Protein AF-A0A0S7ZUG0-F1 (afdb_monomer)

Radius of gyration: 39.02 Å; Cα contacts (8 Å, |Δi|>4): 97; chains: 1; bounding box: 98×81×94 Å

Sequence (287 aa):
MKITSILFAALLLFIVSTGALFAQTQLAQTEPVQAESTSGESIAGAAVKTSDAAQEPEVTSETWRSFETLFDVITQSKKDLAALRTRLTKAKDDTEREKIASDIELMQSNIESLQQAWELWATGGVDMELFLPKKEEKFDWRQEIQAVFEPVVVELQRLTERPRKIERLRTEQAFFQQQLAAATAALKNIDDYKAKAPSGELKGAFNDLEANWRKRHDGIKSRLTLISLQLE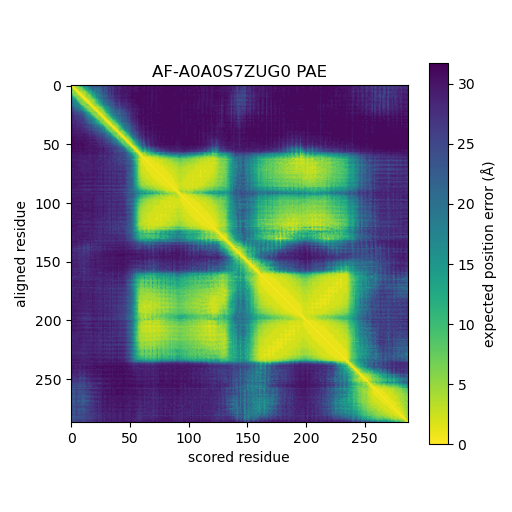ELQSPDRLIDKRTGETLKNLLSGSLMNLLLALLAASLTYGLMRIINKIYVRLITR

Secondary structure (DSSP, 8-state):
---SS-SS--SS------------------------------------------------HHHHHHHHHHHHHHHHHHHHHHHHHHHHHH--SHHHHHHHHHHHHHHHHHHHHHHHHHHHHHTTS--GGGGS--------GGGT--SS-HHHHHHHHHHHHHHHHHHHHHHHHHHHHHHHHHHHHHHHHHHHHHHH-SSHHHHHHHHHHHHHHHHHHHHHHHHHHHHHHHHHHHH-GGGTT-HHHHHHHHHHIIIIIHHH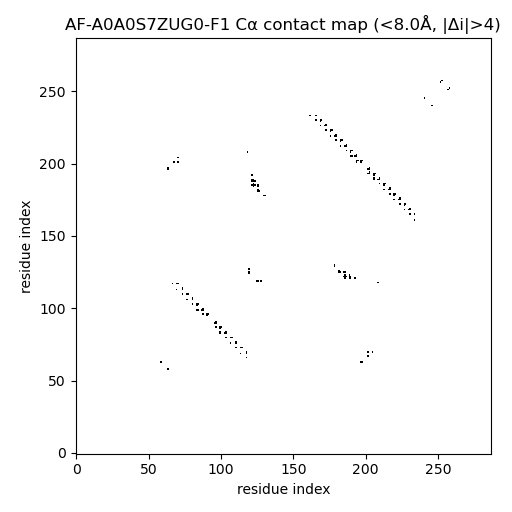HHHHHHHHHHHHHHHHHHHHHHHHH--

pLDDT: mean 73.35, std 22.22, range [27.97, 96.56]

Foldseek 3Di:
DDDDDPPPPPPDDDDDDDDPDDDDDDDPDDDDDDDDDDDDDDDDDDDDPPPPDDDDPDCDPVNLVVLVVLLVVLVVLVVVLVVLVVVLVVDDDPVSNVVSVVVNVVSVVVSVVSVVVNLCVLLVNQPCVLVDDDDPPPPCPVVPDDDDCVPPVVVVCVVVVLVVVLVVLVVVLVSLVSVLVSLVSSLVSLVVCLVVNPDPVSVVVSVVVNVVSVVVNVVSVVVNVVSVVVNCVSVDPPCVCVVVVVVVVVCCCVPPVVVVVVVVVVVVVVVVVVVVVVVVVVVVVVD

Mean predicted aligned error: 19.21 Å

Structure (mmCIF, N/CA/C/O backbone):
data_AF-A0A0S7ZUG0-F1
#
_entry.id   AF-A0A0S7ZUG0-F1
#
loop_
_atom_site.group_PDB
_atom_site.id
_atom_site.type_symbol
_atom_site.label_atom_id
_atom_site.label_alt_id
_atom_site.label_comp_id
_atom_site.label_asym_id
_atom_site.label_entity_id
_atom_site.label_seq_id
_atom_site.pdbx_PDB_ins_code
_atom_site.Cartn_x
_atom_site.Cartn_y
_atom_site.Cartn_z
_atom_site.occupancy
_atom_site.B_iso_or_equiv
_atom_site.auth_seq_id
_atom_site.auth_comp_id
_atom_site.auth_asym_id
_atom_site.auth_atom_id
_atom_site.pdbx_PDB_model_num
ATOM 1 N N . MET A 1 1 ? 72.999 15.153 -35.240 1.00 42.84 1 MET A N 1
ATOM 2 C CA . MET A 1 1 ? 71.742 15.356 -34.486 1.00 42.84 1 MET A CA 1
ATOM 3 C C . MET A 1 1 ? 70.718 14.371 -35.046 1.00 42.84 1 MET A C 1
ATOM 5 O O . MET A 1 1 ? 70.166 14.662 -36.088 1.00 42.84 1 MET A O 1
ATOM 9 N N . LYS A 1 2 ? 70.521 13.119 -34.612 1.00 44.97 2 LYS A N 1
ATOM 10 C CA . LYS A 1 2 ? 70.618 12.434 -33.307 1.00 44.97 2 LYS A CA 1
ATOM 11 C C . LYS A 1 2 ? 69.784 13.110 -32.214 1.00 44.97 2 LYS A C 1
ATOM 13 O O . LYS A 1 2 ? 70.306 14.005 -31.567 1.00 44.97 2 LYS A O 1
ATOM 18 N N . ILE A 1 3 ? 68.509 12.708 -32.109 1.00 47.31 3 ILE A N 1
ATOM 19 C CA . ILE A 1 3 ? 67.746 12.227 -30.926 1.00 47.31 3 ILE A CA 1
ATOM 20 C C . ILE A 1 3 ? 66.254 12.252 -31.328 1.00 47.31 3 ILE A C 1
ATOM 22 O O . ILE A 1 3 ? 65.544 13.201 -31.039 1.00 47.31 3 ILE A O 1
ATOM 26 N N . THR A 1 4 ? 65.801 11.239 -32.069 1.00 50.19 4 THR A N 1
ATOM 27 C CA . THR A 1 4 ? 64.373 10.913 -32.293 1.00 50.19 4 THR A CA 1
ATOM 28 C C . THR A 1 4 ? 64.270 9.476 -32.808 1.00 50.19 4 THR A C 1
ATOM 30 O O . THR A 1 4 ? 63.791 9.205 -33.900 1.00 50.19 4 THR A O 1
ATOM 33 N N . SER A 1 5 ? 64.828 8.531 -32.060 1.00 47.84 5 SER A N 1
ATOM 34 C CA . SER A 1 5 ? 64.540 7.098 -32.184 1.00 47.84 5 SER A CA 1
ATOM 35 C C . SER A 1 5 ? 65.274 6.424 -31.032 1.00 47.84 5 SER A C 1
ATOM 37 O O . SER A 1 5 ? 66.427 6.777 -30.810 1.00 47.84 5 SER A O 1
ATOM 39 N N . ILE A 1 6 ? 64.630 5.499 -30.320 1.00 47.62 6 ILE A N 1
ATOM 40 C CA . ILE A 1 6 ? 64.985 4.931 -28.993 1.00 47.62 6 ILE A CA 1
ATOM 41 C C . ILE A 1 6 ? 64.147 5.560 -27.864 1.00 47.62 6 ILE A C 1
ATOM 43 O O . ILE A 1 6 ? 64.642 6.222 -26.961 1.00 47.62 6 ILE A O 1
ATOM 47 N N . LEU A 1 7 ? 62.832 5.348 -27.934 1.00 41.81 7 LEU A N 1
ATOM 48 C CA . LEU A 1 7 ? 61.939 5.374 -26.763 1.00 41.81 7 LEU A CA 1
ATOM 49 C C . LEU A 1 7 ? 60.742 4.422 -26.964 1.00 41.81 7 LEU A C 1
ATOM 51 O O . LEU A 1 7 ? 59.655 4.643 -26.451 1.00 41.81 7 LEU A O 1
ATOM 55 N N . PHE A 1 8 ? 60.958 3.352 -27.741 1.00 43.97 8 PHE A N 1
ATOM 56 C CA . PHE A 1 8 ? 59.951 2.324 -28.046 1.00 43.97 8 PHE A CA 1
ATOM 57 C C . PHE A 1 8 ? 60.458 0.890 -27.793 1.00 43.97 8 PHE A C 1
ATOM 59 O O . PHE A 1 8 ? 59.891 -0.077 -28.280 1.00 43.97 8 PHE A O 1
ATOM 66 N N . ALA A 1 9 ? 61.539 0.733 -27.027 1.00 41.09 9 ALA A N 1
ATOM 67 C CA . ALA A 1 9 ? 62.126 -0.570 -26.711 1.00 41.09 9 ALA A CA 1
ATOM 68 C C . ALA A 1 9 ? 62.626 -0.598 -25.259 1.00 41.09 9 ALA A C 1
ATOM 70 O O . ALA A 1 9 ? 63.819 -0.692 -24.995 1.00 41.09 9 ALA A O 1
ATOM 71 N N . ALA A 1 10 ? 61.696 -0.444 -24.318 1.00 39.75 10 ALA A N 1
ATOM 72 C CA . ALA A 1 10 ? 61.895 -0.761 -22.900 1.00 39.75 10 ALA A CA 1
ATOM 73 C C . ALA A 1 10 ? 60.589 -1.310 -22.289 1.00 39.75 10 ALA A C 1
ATOM 75 O O . ALA A 1 10 ? 60.249 -1.050 -21.140 1.00 39.75 10 ALA A O 1
ATOM 76 N N . LEU A 1 11 ? 59.839 -2.051 -23.108 1.00 46.09 11 LEU A N 1
ATOM 77 C CA . LEU A 1 11 ? 58.786 -2.967 -22.692 1.00 46.09 11 LEU A CA 1
ATOM 78 C C . LEU A 1 11 ? 59.380 -4.370 -22.888 1.00 46.09 11 LEU A C 1
ATOM 80 O O . LEU A 1 11 ? 59.838 -4.654 -23.992 1.00 46.09 11 LEU A O 1
ATOM 84 N N . LEU A 1 12 ? 59.364 -5.197 -21.836 1.00 41.66 12 LEU A N 1
ATOM 85 C CA . LEU A 1 12 ? 59.942 -6.553 -21.708 1.00 41.66 12 LEU A CA 1
ATOM 86 C C . LEU A 1 12 ? 61.415 -6.636 -21.280 1.00 41.66 12 LEU A C 1
ATOM 88 O O . LEU A 1 12 ? 62.289 -6.852 -22.111 1.00 41.66 12 LEU A O 1
ATOM 92 N N . LEU A 1 13 ? 61.661 -6.563 -19.966 1.00 37.56 13 LEU A N 1
ATOM 93 C CA . LEU A 1 13 ? 62.460 -7.519 -19.167 1.00 37.56 13 LEU A CA 1
ATOM 94 C C . LEU A 1 13 ? 62.828 -6.890 -17.814 1.00 37.56 13 LEU A C 1
ATOM 96 O O . LEU A 1 13 ? 63.186 -5.721 -17.780 1.00 37.56 13 LEU A O 1
ATOM 100 N N . PHE A 1 14 ? 62.800 -7.703 -16.747 1.00 34.16 14 PHE A N 1
ATOM 101 C CA . PHE A 1 14 ? 62.958 -7.364 -15.315 1.00 34.16 14 PHE A CA 1
ATOM 102 C C . PHE A 1 14 ? 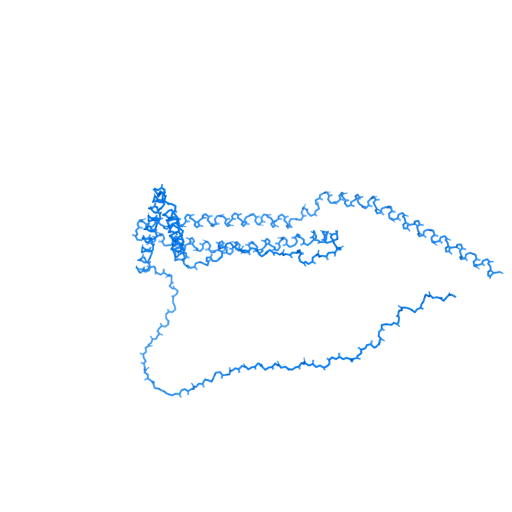61.710 -6.690 -14.713 1.00 34.16 14 PHE A C 1
ATOM 104 O O . PHE A 1 14 ? 61.333 -5.606 -15.119 1.00 34.16 14 PHE A O 1
ATOM 111 N N . ILE A 1 15 ? 60.985 -7.250 -13.741 1.00 40.81 15 ILE A N 1
ATOM 112 C CA . ILE A 1 15 ? 61.431 -7.980 -12.550 1.00 40.81 15 ILE A CA 1
ATOM 113 C C . ILE A 1 15 ? 60.435 -9.118 -12.260 1.00 40.81 15 ILE A C 1
ATOM 115 O O . ILE A 1 15 ? 59.293 -8.894 -11.870 1.00 40.81 15 ILE A O 1
ATOM 119 N N . VAL A 1 16 ? 60.904 -10.351 -12.447 1.00 37.94 16 VAL A N 1
ATOM 120 C CA . VAL A 1 16 ? 60.464 -11.522 -11.679 1.00 37.94 16 VAL A CA 1
ATOM 121 C C . VAL A 1 16 ? 61.220 -11.477 -10.347 1.00 37.94 16 VAL A C 1
ATOM 123 O O . VAL A 1 16 ? 62.383 -11.082 -10.339 1.00 37.94 16 VAL A O 1
ATOM 126 N N . SER A 1 17 ? 60.579 -11.943 -9.270 1.00 36.38 17 SER A N 1
ATOM 127 C CA . SER A 1 17 ? 61.133 -12.225 -7.931 1.00 36.38 17 SER A CA 1
ATOM 128 C C . SER A 1 17 ? 60.794 -11.206 -6.843 1.00 36.38 17 SER A C 1
ATOM 130 O O . SER A 1 17 ? 61.614 -10.365 -6.494 1.00 36.38 17 SER A O 1
ATOM 132 N N . THR A 1 18 ? 59.609 -11.335 -6.240 1.00 42.66 18 THR A N 1
ATOM 133 C CA . THR A 1 18 ? 59.431 -11.582 -4.788 1.00 42.66 18 THR A CA 1
ATOM 134 C C . THR A 1 18 ? 57.938 -11.610 -4.461 1.00 42.66 18 THR A C 1
ATOM 136 O O . THR A 1 18 ? 57.217 -10.664 -4.748 1.00 42.66 18 THR A O 1
ATOM 139 N N . GLY A 1 19 ? 57.461 -12.717 -3.889 1.00 33.59 19 GLY A N 1
ATOM 140 C CA . GLY A 1 19 ? 56.056 -12.862 -3.490 1.00 33.59 19 GLY A CA 1
ATOM 141 C C . GLY A 1 19 ? 55.558 -14.303 -3.430 1.00 33.59 19 GLY A C 1
ATOM 142 O O . GLY A 1 19 ? 54.408 -14.562 -3.754 1.00 33.59 19 GLY A O 1
ATOM 143 N N . ALA A 1 20 ? 56.418 -15.254 -3.059 1.00 34.91 20 ALA A N 1
ATOM 144 C CA . ALA A 1 20 ? 55.972 -16.551 -2.570 1.00 34.91 20 ALA A CA 1
ATOM 145 C C . ALA A 1 20 ? 55.897 -16.452 -1.047 1.00 34.91 20 ALA A C 1
ATOM 147 O O . ALA A 1 20 ? 56.942 -16.458 -0.410 1.00 34.91 20 ALA A O 1
ATOM 148 N N . LEU A 1 21 ? 54.697 -16.313 -0.481 1.00 37.97 21 LEU A N 1
ATOM 149 C CA . LEU A 1 21 ? 54.333 -16.829 0.845 1.00 37.97 21 LEU A CA 1
ATOM 150 C C . LEU A 1 21 ? 52.855 -16.517 1.126 1.00 37.97 21 LEU A C 1
ATOM 152 O O . LEU A 1 21 ? 52.405 -15.403 0.894 1.00 37.97 21 LEU A O 1
ATOM 156 N N . PHE A 1 22 ? 52.151 -17.518 1.660 1.00 39.97 22 PHE A N 1
ATOM 157 C CA . PHE A 1 22 ? 50.739 -17.534 2.076 1.00 39.97 22 PHE A CA 1
ATOM 158 C C . PHE A 1 22 ? 49.673 -17.786 1.001 1.00 39.97 22 PHE A C 1
ATOM 160 O O . PHE A 1 22 ? 48.821 -16.954 0.712 1.00 39.97 22 PHE A O 1
ATOM 167 N N . ALA A 1 23 ? 49.636 -19.029 0.516 1.00 33.69 23 ALA A N 1
ATOM 168 C CA . ALA A 1 23 ? 48.412 -19.650 0.017 1.00 33.69 23 ALA A CA 1
ATOM 169 C C . ALA A 1 23 ? 48.326 -21.095 0.526 1.00 33.69 23 ALA A C 1
ATOM 171 O O . ALA A 1 23 ? 48.651 -22.022 -0.202 1.00 33.69 23 ALA A O 1
ATOM 172 N N . GLN A 1 24 ? 47.926 -21.289 1.787 1.00 37.94 24 GLN A N 1
ATOM 173 C CA . GLN A 1 24 ? 47.351 -22.557 2.248 1.00 37.94 24 GLN A CA 1
ATOM 174 C C . GLN A 1 24 ? 46.702 -22.359 3.617 1.00 37.94 24 GLN A C 1
ATOM 176 O O . GLN A 1 24 ? 47.416 -22.199 4.596 1.00 37.94 24 GLN A O 1
ATOM 181 N N . THR A 1 25 ? 45.369 -22.341 3.685 1.00 36.16 25 THR A N 1
ATOM 182 C CA . THR A 1 25 ? 44.554 -23.006 4.725 1.00 36.16 25 THR A CA 1
ATOM 183 C C . THR A 1 25 ? 43.092 -22.874 4.298 1.00 36.16 25 THR A C 1
ATOM 185 O O . THR A 1 25 ? 42.414 -21.904 4.619 1.00 36.16 25 THR A O 1
ATOM 188 N N . GLN A 1 26 ? 42.612 -23.854 3.539 1.00 35.06 26 GLN A N 1
ATOM 189 C CA . GLN A 1 26 ? 41.188 -24.119 3.385 1.00 35.06 26 GLN A CA 1
ATOM 190 C C . GLN A 1 26 ? 40.993 -25.559 3.864 1.00 35.06 26 GLN A C 1
ATOM 192 O O . GLN A 1 26 ? 41.329 -26.508 3.162 1.00 35.06 26 GLN A O 1
ATOM 197 N N . LEU A 1 27 ? 40.536 -25.709 5.105 1.00 36.41 27 LEU A N 1
ATOM 198 C CA . LEU A 1 27 ? 39.942 -26.943 5.603 1.00 36.41 27 LEU A CA 1
ATOM 199 C C . LEU A 1 27 ? 38.499 -26.606 5.954 1.00 36.41 27 LEU A C 1
ATOM 201 O O . LEU A 1 27 ? 38.194 -26.121 7.039 1.00 36.41 27 LEU A O 1
ATOM 205 N N . ALA A 1 28 ? 37.627 -26.830 4.975 1.00 33.56 28 ALA A N 1
ATOM 206 C CA . ALA A 1 28 ? 36.222 -27.062 5.230 1.00 33.56 28 ALA A CA 1
ATOM 207 C C . ALA A 1 28 ? 36.117 -28.389 5.992 1.00 33.56 28 ALA A C 1
ATOM 209 O O . ALA A 1 28 ? 36.343 -29.457 5.426 1.00 33.56 28 ALA A O 1
ATOM 210 N N . GLN A 1 29 ? 35.821 -28.313 7.286 1.00 34.81 29 GLN A N 1
ATOM 211 C CA . GLN A 1 29 ? 35.265 -29.436 8.026 1.00 34.81 29 GLN A CA 1
ATOM 212 C C . GLN A 1 29 ? 33.749 -29.372 7.875 1.00 34.81 29 GLN A C 1
ATOM 214 O O . GLN A 1 29 ? 33.062 -28.587 8.519 1.00 34.81 29 GLN A O 1
ATOM 219 N N . THR A 1 30 ? 33.249 -30.196 6.964 1.00 34.88 30 THR A N 1
ATOM 220 C CA . THR A 1 30 ? 31.897 -30.738 7.007 1.00 34.88 30 THR A CA 1
ATOM 221 C C . THR A 1 30 ? 31.877 -31.827 8.077 1.00 34.88 30 THR A C 1
ATOM 223 O O . THR A 1 30 ? 32.528 -32.860 7.909 1.00 34.88 30 THR A O 1
ATOM 226 N N . GLU A 1 31 ? 31.165 -31.598 9.177 1.00 37.34 31 GLU A N 1
ATOM 227 C CA . GLU A 1 31 ? 30.765 -32.666 10.094 1.00 37.34 31 GLU A CA 1
ATOM 228 C C . GLU A 1 31 ? 29.798 -33.629 9.383 1.00 37.34 31 GLU A C 1
ATOM 230 O O . GLU A 1 31 ? 28.793 -33.183 8.822 1.00 37.34 31 GLU A O 1
ATOM 235 N N . PRO A 1 32 ? 30.050 -34.948 9.407 1.00 36.72 32 PRO A N 1
ATOM 236 C CA . PRO A 1 32 ? 29.038 -35.942 9.107 1.00 36.72 32 PRO A CA 1
ATOM 237 C C . PRO A 1 32 ? 28.302 -36.300 10.404 1.00 36.72 32 PRO A C 1
ATOM 239 O O . PRO A 1 32 ? 28.845 -36.985 11.271 1.00 36.72 32 PRO A O 1
ATOM 242 N N . VAL A 1 33 ? 27.047 -35.862 10.531 1.00 35.56 33 VAL A N 1
ATOM 243 C CA . VAL A 1 33 ? 26.131 -36.422 11.533 1.00 35.56 33 VAL A CA 1
ATOM 244 C C . VAL A 1 33 ? 25.850 -37.868 11.140 1.00 35.56 33 VAL A C 1
ATOM 246 O O . VAL A 1 33 ? 25.302 -38.152 10.074 1.00 35.56 33 VAL A O 1
ATOM 249 N N . GLN A 1 34 ? 26.298 -38.780 11.997 1.00 33.69 34 GLN A N 1
ATOM 250 C CA . GLN A 1 34 ? 26.096 -40.210 11.860 1.00 33.69 34 GLN A CA 1
ATOM 251 C C . GLN A 1 34 ? 24.612 -40.553 11.994 1.00 33.69 34 GLN A C 1
ATOM 253 O O . GLN A 1 34 ? 23.951 -40.189 12.965 1.00 33.69 34 GLN A O 1
ATOM 258 N N . ALA A 1 35 ? 24.118 -41.286 11.000 1.00 31.77 35 ALA A N 1
ATOM 259 C CA . ALA A 1 35 ? 22.900 -42.063 11.086 1.00 31.77 35 ALA A CA 1
ATOM 260 C C . ALA A 1 35 ? 23.169 -43.298 11.956 1.00 31.77 35 ALA A C 1
ATOM 262 O O . ALA A 1 35 ? 23.965 -44.162 11.587 1.00 31.77 35 ALA A O 1
ATOM 263 N N . GLU A 1 36 ? 22.494 -43.378 13.097 1.00 32.91 36 GLU A N 1
ATOM 264 C CA . GLU A 1 36 ? 22.388 -44.599 13.885 1.00 32.91 36 GLU A CA 1
ATOM 265 C C . GLU A 1 36 ? 21.133 -45.352 13.429 1.00 32.91 36 GLU A C 1
ATOM 267 O O . GLU A 1 36 ? 20.010 -44.846 13.484 1.00 32.91 36 GLU A O 1
ATOM 272 N N . SER A 1 37 ? 21.348 -46.551 12.891 1.00 31.72 37 SER A N 1
ATOM 273 C CA . SER A 1 37 ? 20.304 -47.438 12.398 1.00 31.72 37 SER A CA 1
ATOM 274 C C . SER A 1 37 ? 19.872 -48.402 13.505 1.00 31.72 37 SER A C 1
ATOM 276 O O . SER A 1 37 ? 20.660 -49.219 13.963 1.00 31.72 37 SER A O 1
ATOM 278 N N . THR A 1 38 ? 18.582 -48.335 13.838 1.00 28.73 38 THR A N 1
ATOM 279 C CA . THR A 1 38 ? 17.639 -49.465 13.970 1.00 28.73 38 THR A CA 1
ATOM 280 C C . THR A 1 38 ? 17.941 -50.640 14.910 1.00 28.73 38 THR A C 1
ATOM 282 O O . THR A 1 38 ? 18.737 -51.513 14.583 1.00 28.73 38 THR A O 1
ATOM 285 N N . SER A 1 39 ? 17.077 -50.786 15.921 1.00 32.75 39 SER A N 1
ATOM 286 C CA . SER A 1 39 ? 16.279 -51.998 16.233 1.00 32.75 39 SER A CA 1
ATOM 287 C C . SER A 1 39 ? 15.462 -51.706 17.501 1.00 32.75 39 SER A C 1
ATOM 289 O O . SER A 1 39 ? 16.035 -51.205 18.455 1.00 32.75 39 SER A O 1
ATOM 291 N N . GLY A 1 40 ? 14.161 -51.944 17.641 1.00 27.97 40 GLY A N 1
ATOM 292 C CA . GLY A 1 40 ? 13.120 -52.524 16.807 1.00 27.97 40 GLY A CA 1
ATOM 293 C C . GLY A 1 40 ? 11.786 -52.431 17.576 1.00 27.97 40 GLY A C 1
ATOM 294 O O . GLY A 1 40 ? 11.744 -51.916 18.690 1.00 27.97 40 GLY A O 1
ATOM 295 N N . GLU A 1 41 ? 10.739 -52.992 16.971 1.00 31.12 41 GLU A N 1
ATOM 296 C CA . GLU A 1 41 ? 9.470 -53.408 17.598 1.00 31.12 41 GLU A CA 1
ATOM 297 C C . GLU A 1 41 ? 8.247 -52.467 17.516 1.00 31.12 41 GLU A C 1
ATOM 299 O O . GLU A 1 41 ? 7.910 -51.700 18.409 1.00 31.12 41 GLU A O 1
ATOM 304 N N . SER A 1 42 ? 7.547 -52.617 16.383 1.00 34.38 42 SER A N 1
ATOM 305 C CA . SER A 1 42 ? 6.145 -53.061 16.302 1.00 34.38 42 SER A CA 1
ATOM 306 C C . SER A 1 42 ? 5.126 -52.433 17.257 1.00 34.38 42 SER A C 1
ATOM 308 O O . SER A 1 42 ? 4.956 -52.938 18.360 1.00 34.38 42 SER A O 1
ATOM 310 N N . ILE A 1 43 ? 4.266 -51.548 16.727 1.00 36.41 43 ILE A N 1
ATOM 311 C CA . ILE A 1 43 ? 2.806 -51.717 16.858 1.00 36.41 43 ILE A CA 1
ATOM 312 C C . ILE A 1 43 ? 2.127 -51.380 15.523 1.00 36.41 43 ILE A C 1
ATOM 314 O O . ILE A 1 43 ? 2.406 -50.378 14.869 1.00 36.41 43 ILE A O 1
ATOM 318 N N . ALA A 1 44 ? 1.251 -52.295 15.127 1.00 31.69 44 ALA A N 1
ATOM 319 C CA . ALA A 1 44 ? 0.416 -52.288 13.948 1.00 31.69 44 ALA A CA 1
ATOM 320 C C . ALA A 1 44 ? -0.655 -51.180 13.939 1.00 31.69 44 ALA A C 1
ATOM 322 O O . ALA A 1 44 ? -1.210 -50.819 14.970 1.00 31.69 44 ALA A O 1
ATOM 323 N N . GLY A 1 45 ? -1.048 -50.792 12.722 1.00 32.44 45 GLY A N 1
ATOM 324 C CA . GLY A 1 45 ? -2.452 -50.561 12.382 1.00 32.44 45 GLY A CA 1
ATOM 325 C C . GLY A 1 45 ? -3.043 -49.191 12.707 1.00 32.44 45 GLY A C 1
ATOM 326 O O . GLY A 1 45 ? -3.798 -49.051 13.658 1.00 32.44 45 GLY A O 1
ATOM 327 N N . ALA A 1 46 ? -2.867 -48.232 11.799 1.00 31.86 46 ALA A N 1
ATOM 328 C CA . ALA A 1 46 ? -3.920 -47.266 11.492 1.00 31.86 46 ALA A CA 1
ATOM 329 C C . ALA A 1 46 ? -3.757 -46.793 10.046 1.00 31.86 46 ALA A C 1
ATOM 331 O O . ALA A 1 46 ? -2.782 -46.141 9.683 1.00 31.86 46 ALA A O 1
ATOM 332 N N . ALA A 1 47 ? -4.710 -47.185 9.205 1.00 35.00 47 ALA A N 1
ATOM 333 C CA . ALA A 1 47 ? -4.808 -46.772 7.819 1.00 35.00 47 ALA A CA 1
ATOM 334 C C . ALA A 1 47 ? -4.932 -45.243 7.723 1.00 35.00 47 ALA A C 1
ATOM 336 O O . ALA A 1 47 ? -5.999 -44.684 7.973 1.00 35.00 47 ALA A O 1
ATOM 337 N N . VAL A 1 48 ? -3.858 -44.568 7.312 1.00 33.53 48 VAL A N 1
ATOM 338 C CA . VAL A 1 48 ? -3.941 -43.191 6.824 1.00 33.53 48 VAL A CA 1
ATOM 339 C C . VAL A 1 48 ? -4.460 -43.264 5.394 1.00 33.53 48 VAL A C 1
ATOM 341 O O . VAL A 1 48 ? -3.724 -43.526 4.445 1.00 33.53 48 VAL A O 1
ATOM 344 N N . LYS A 1 49 ? -5.774 -43.083 5.250 1.00 38.03 49 LYS A N 1
ATOM 345 C CA . LYS A 1 49 ? -6.373 -42.689 3.978 1.00 38.03 49 LYS A CA 1
ATOM 346 C C . LYS A 1 49 ? -5.876 -41.283 3.660 1.00 38.03 49 LYS A C 1
ATOM 348 O O . LYS A 1 49 ? -6.375 -40.309 4.213 1.00 38.03 49 LYS A O 1
ATOM 353 N N . THR A 1 50 ? -4.916 -41.192 2.753 1.00 38.25 50 THR A N 1
ATOM 354 C CA . THR A 1 50 ? -4.619 -39.962 2.023 1.00 38.25 50 THR A CA 1
ATOM 355 C C . THR A 1 50 ? -5.819 -39.663 1.126 1.00 38.25 50 THR A C 1
ATOM 357 O O . THR A 1 50 ? -5.939 -40.206 0.031 1.00 38.25 50 THR A O 1
ATOM 360 N N . SER A 1 51 ? -6.760 -38.866 1.632 1.00 36.88 51 SER A N 1
ATOM 361 C CA . SER A 1 51 ? -7.765 -38.195 0.811 1.00 36.88 51 SER A CA 1
ATOM 362 C C . SER A 1 51 ? -7.248 -36.796 0.526 1.00 36.88 51 SER A C 1
ATOM 364 O O . SER A 1 51 ? -7.557 -35.848 1.240 1.00 36.88 51 SER A O 1
ATOM 366 N N . ASP A 1 52 ? -6.419 -36.714 -0.507 1.00 43.81 52 ASP A N 1
ATOM 367 C CA . ASP A 1 52 ? -6.129 -35.481 -1.219 1.00 43.81 52 ASP A CA 1
ATOM 368 C C . ASP A 1 52 ? -7.407 -35.067 -1.966 1.00 43.81 52 ASP A C 1
ATOM 370 O O . ASP A 1 52 ? -7.820 -35.698 -2.941 1.00 43.81 52 ASP A O 1
ATOM 374 N N . ALA A 1 53 ? -8.100 -34.072 -1.423 1.00 34.41 53 ALA A N 1
ATOM 375 C CA . ALA A 1 53 ? -9.175 -33.358 -2.088 1.00 34.41 53 ALA A CA 1
ATOM 376 C C . ALA A 1 53 ? -9.044 -31.894 -1.679 1.00 34.41 53 ALA A C 1
ATOM 378 O O . ALA A 1 53 ? -9.125 -31.570 -0.495 1.00 34.41 53 ALA A O 1
ATOM 379 N N . ALA A 1 54 ? -8.814 -31.034 -2.669 1.00 42.38 54 ALA A N 1
ATOM 380 C CA . ALA A 1 54 ? -8.787 -29.587 -2.540 1.00 42.38 54 ALA A CA 1
ATOM 381 C C . ALA A 1 54 ? -10.025 -29.089 -1.774 1.00 42.38 54 ALA A C 1
ATOM 383 O O . ALA A 1 54 ? -11.117 -28.981 -2.331 1.00 42.38 54 ALA A O 1
ATOM 384 N N . GLN A 1 55 ? -9.851 -28.818 -0.483 1.00 36.03 55 GLN A N 1
ATOM 385 C CA . GLN A 1 55 ? -10.847 -28.151 0.338 1.00 36.03 55 GLN A CA 1
ATOM 386 C C . GLN A 1 55 ? -10.691 -26.650 0.106 1.00 36.03 55 GLN A C 1
ATOM 388 O O . GLN A 1 55 ? -9.695 -26.045 0.504 1.00 36.03 55 GLN A O 1
ATOM 393 N N . GLU A 1 56 ? -11.683 -26.046 -0.552 1.00 45.12 56 GLU A N 1
ATOM 394 C CA . GLU A 1 56 ? -11.973 -24.629 -0.333 1.00 45.12 56 GLU A CA 1
ATOM 395 C C . GLU A 1 56 ? -12.062 -24.406 1.186 1.00 45.12 56 GLU A C 1
ATOM 397 O O . GLU A 1 56 ? -12.665 -25.239 1.869 1.00 45.12 56 GLU A O 1
ATOM 402 N N . PRO A 1 57 ? -11.452 -23.345 1.745 1.00 48.97 57 PRO A N 1
ATOM 403 C CA . PRO A 1 57 ? -11.429 -23.149 3.186 1.00 48.97 57 PRO A CA 1
ATOM 404 C C . PRO A 1 57 ? -12.865 -22.987 3.695 1.00 48.97 57 PRO A C 1
ATOM 406 O O . PRO A 1 57 ? -13.515 -21.956 3.497 1.00 48.97 57 PRO A O 1
ATOM 409 N N . GLU A 1 58 ? -13.384 -24.037 4.324 1.00 58.81 58 GLU A N 1
ATOM 410 C CA . GLU A 1 58 ? -14.680 -24.008 4.981 1.00 58.81 58 GLU A CA 1
ATOM 411 C C . GLU A 1 58 ? -14.537 -23.096 6.204 1.00 58.81 58 GLU A C 1
ATOM 413 O O . GLU A 1 58 ? -13.749 -23.369 7.110 1.00 58.81 58 GLU A O 1
ATOM 418 N N . VAL A 1 59 ? -15.231 -21.954 6.201 1.00 70.88 59 VAL A N 1
ATOM 419 C CA . VAL A 1 59 ? -15.138 -20.996 7.308 1.00 70.88 59 VAL A CA 1
ATOM 420 C C . VAL A 1 59 ? -15.800 -21.620 8.531 1.00 70.88 59 VAL A C 1
ATOM 422 O O . VAL A 1 59 ? -17.024 -21.748 8.584 1.00 70.88 59 VAL A O 1
ATOM 425 N N . THR A 1 60 ? -14.991 -22.033 9.504 1.00 81.19 60 THR A N 1
ATOM 426 C CA . THR A 1 60 ? -15.474 -22.743 10.689 1.00 81.19 60 THR A CA 1
ATOM 427 C C . THR A 1 60 ? -16.091 -21.777 11.701 1.00 81.19 60 THR A C 1
ATOM 429 O O . THR A 1 60 ? -15.821 -20.573 11.712 1.00 81.19 60 THR A O 1
ATOM 432 N N . SER A 1 61 ? -16.915 -22.302 12.610 1.00 80.06 61 SER A N 1
ATOM 433 C CA . SER A 1 61 ? -17.458 -21.530 13.738 1.00 80.06 61 SER A CA 1
ATOM 434 C C . SER A 1 61 ? -16.367 -20.930 14.634 1.00 80.06 61 SER A C 1
ATOM 436 O O . SER A 1 61 ? -16.575 -19.886 15.246 1.00 80.06 61 SER A O 1
ATOM 438 N N . GLU A 1 62 ? -15.201 -21.577 14.705 1.00 84.56 62 GLU A N 1
ATOM 439 C CA . GLU A 1 62 ? -14.038 -21.080 15.441 1.00 84.56 62 GLU A CA 1
ATOM 440 C C . GLU A 1 62 ? -13.439 -19.838 14.769 1.00 84.56 62 GLU A C 1
ATOM 442 O O . GLU A 1 62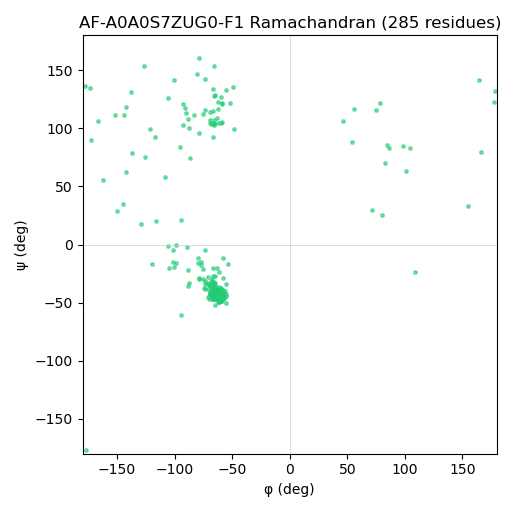 ? -13.190 -18.841 15.444 1.00 84.56 62 GLU A O 1
ATOM 447 N N . THR A 1 63 ? -13.309 -19.842 13.437 1.00 84.69 63 THR A N 1
ATOM 448 C CA . THR A 1 63 ? -12.856 -18.674 12.668 1.00 84.69 63 THR A CA 1
ATOM 449 C C . THR A 1 63 ? -13.763 -17.463 12.897 1.00 84.69 63 THR A C 1
ATOM 451 O O . THR A 1 63 ? -13.272 -16.359 13.132 1.00 84.69 63 THR A O 1
ATOM 454 N N . TRP A 1 64 ? -15.085 -17.660 12.907 1.00 87.94 64 TRP A N 1
ATOM 455 C CA . TRP A 1 64 ? -16.037 -16.580 13.182 1.00 87.94 64 TRP A CA 1
ATOM 456 C C . TRP A 1 64 ? -15.918 -16.019 14.597 1.00 87.94 64 TRP A C 1
ATOM 458 O O . TRP A 1 64 ? -15.922 -14.802 14.769 1.00 87.94 64 TRP A O 1
ATOM 468 N N . ARG A 1 65 ? -15.748 -16.886 15.600 1.00 87.56 65 ARG A N 1
ATOM 469 C CA . ARG A 1 65 ? -15.549 -16.467 16.994 1.00 87.56 65 ARG A CA 1
ATOM 470 C C . ARG A 1 65 ? -14.275 -15.638 17.162 1.00 87.56 65 ARG A C 1
ATOM 472 O O . ARG A 1 65 ? -14.266 -14.668 17.920 1.00 87.56 65 ARG A O 1
ATOM 479 N N . SER A 1 66 ? -13.210 -15.996 16.448 1.00 88.50 66 SER A N 1
ATOM 480 C CA . SER A 1 66 ? -11.964 -15.230 16.444 1.00 88.50 66 SER A CA 1
ATOM 481 C C . SER A 1 66 ? -12.138 -13.859 15.781 1.00 88.50 66 SER A C 1
ATOM 483 O O . SER A 1 66 ? -11.656 -12.867 16.326 1.00 88.50 66 SER A O 1
ATOM 485 N N . PHE A 1 67 ? -12.875 -13.771 14.666 1.00 90.25 67 PHE A N 1
ATOM 486 C CA . PHE A 1 67 ? -13.212 -12.485 14.043 1.00 90.25 67 PHE A CA 1
ATOM 487 C C . PHE A 1 67 ? -14.054 -11.593 14.961 1.00 90.25 67 PHE A C 1
ATOM 489 O O . PHE A 1 67 ? -13.757 -10.409 15.088 1.00 90.25 67 PHE A O 1
ATOM 496 N N . GLU A 1 68 ? -15.068 -12.151 15.620 1.00 90.12 68 GLU A N 1
ATOM 497 C CA . GLU A 1 68 ? -15.928 -11.423 16.557 1.00 90.12 68 GLU A CA 1
ATOM 498 C C . GLU A 1 68 ? -15.127 -10.898 17.755 1.00 90.12 68 GLU A C 1
ATOM 500 O O . GLU A 1 68 ? -15.142 -9.703 18.034 1.00 90.12 68 GLU A O 1
ATOM 505 N N . THR A 1 69 ? -14.305 -11.756 18.370 1.00 91.81 69 THR A N 1
ATOM 506 C CA . THR A 1 69 ? -13.424 -11.359 19.481 1.00 91.81 69 THR A CA 1
ATOM 507 C C . THR A 1 69 ? -12.481 -10.228 19.068 1.00 91.81 69 THR A C 1
ATOM 509 O O . THR A 1 69 ? -12.307 -9.256 19.802 1.00 91.81 69 THR A O 1
ATOM 512 N N . LEU A 1 70 ? -11.868 -10.327 17.886 1.00 91.75 70 LEU A N 1
ATOM 513 C CA . LEU A 1 70 ? -10.942 -9.310 17.398 1.00 91.75 70 LEU A CA 1
ATOM 514 C C . LEU A 1 70 ? -11.655 -7.985 17.098 1.00 91.75 70 LEU A C 1
ATOM 516 O O . LEU A 1 70 ? -11.159 -6.919 17.467 1.00 91.75 70 LEU A O 1
ATOM 520 N N . PHE A 1 71 ? -12.828 -8.045 16.468 1.00 90.69 71 PHE A N 1
ATOM 521 C CA . PHE A 1 71 ? -13.654 -6.874 16.187 1.00 90.69 71 PHE A CA 1
ATOM 522 C C . PHE A 1 71 ? -14.101 -6.163 17.472 1.00 90.69 71 PHE A C 1
ATOM 524 O O . PHE A 1 71 ? -14.004 -4.933 17.560 1.00 90.69 71 PHE A O 1
ATOM 531 N N . ASP A 1 72 ? -14.518 -6.921 18.485 1.00 91.69 72 ASP A N 1
ATOM 532 C CA . ASP A 1 72 ? -14.928 -6.391 19.785 1.00 91.69 72 ASP A CA 1
ATOM 533 C C . ASP A 1 72 ? -13.774 -5.678 20.486 1.00 91.69 72 ASP A C 1
ATOM 535 O O . ASP A 1 72 ? -13.932 -4.546 20.955 1.00 91.69 72 ASP A O 1
ATOM 539 N N . VAL A 1 73 ? -12.587 -6.294 20.498 1.00 93.38 73 VAL A N 1
ATOM 540 C CA . VAL A 1 73 ? -11.385 -5.690 21.086 1.00 93.38 73 VAL A CA 1
ATOM 541 C C . VAL A 1 73 ? -11.016 -4.401 20.348 1.00 93.38 73 VAL A C 1
ATOM 543 O O . VAL A 1 73 ? -10.815 -3.378 20.998 1.00 93.38 73 VAL A O 1
ATOM 546 N N . ILE A 1 74 ? -11.010 -4.388 19.008 1.00 91.44 74 ILE A N 1
ATOM 547 C CA . ILE A 1 74 ? -10.746 -3.169 18.219 1.00 91.44 74 ILE A CA 1
ATOM 548 C C . ILE A 1 74 ? -11.754 -2.067 18.562 1.00 91.44 74 ILE A C 1
ATOM 550 O O . ILE A 1 74 ? -11.383 -0.904 18.752 1.00 91.44 74 ILE A O 1
ATOM 554 N N . THR A 1 75 ? -13.036 -2.418 18.630 1.00 92.44 75 THR A N 1
ATOM 555 C CA . THR A 1 75 ? -14.114 -1.469 18.915 1.00 92.44 75 THR A CA 1
ATOM 556 C C . THR A 1 75 ? -13.980 -0.894 20.320 1.00 92.44 75 THR A C 1
ATOM 558 O O . THR A 1 75 ? -14.126 0.318 20.507 1.00 92.44 75 THR A O 1
ATOM 561 N N . GLN A 1 76 ? -13.648 -1.730 21.303 1.00 94.06 76 GLN A N 1
ATOM 562 C CA . GLN A 1 76 ? -13.429 -1.295 22.674 1.00 94.06 76 GLN A CA 1
ATOM 563 C C . GLN A 1 76 ? -12.178 -0.416 22.797 1.00 94.06 76 GLN A C 1
ATOM 565 O O . GLN A 1 76 ? -12.271 0.689 23.331 1.00 94.06 76 GLN A O 1
ATOM 570 N N . SER A 1 77 ? -11.047 -0.809 22.204 1.00 92.38 77 SER A N 1
ATOM 571 C CA . SER A 1 77 ? -9.819 -0.001 22.207 1.00 92.38 77 SER A CA 1
ATOM 572 C C . SER A 1 77 ? -10.023 1.372 21.559 1.00 92.38 77 SER A C 1
ATOM 574 O O . SER A 1 77 ? -9.519 2.376 22.062 1.00 92.38 77 SER A O 1
ATOM 576 N N . LYS A 1 78 ? -10.821 1.469 20.484 1.00 93.88 78 LYS A N 1
ATOM 577 C CA . LYS A 1 78 ? -11.187 2.761 19.871 1.00 93.88 78 LYS A CA 1
ATOM 578 C C . LYS A 1 78 ? -12.008 3.647 20.812 1.00 93.88 78 LYS A C 1
ATOM 580 O O . LYS A 1 78 ? -11.780 4.860 20.850 1.00 93.88 78 LYS A O 1
ATOM 585 N N . LYS A 1 79 ? -12.943 3.069 21.574 1.00 95.38 79 LYS A N 1
ATOM 586 C CA . LYS A 1 79 ? -13.714 3.800 22.597 1.00 95.38 79 LYS A CA 1
ATOM 587 C C . LYS A 1 79 ? -12.801 4.303 23.715 1.00 95.38 79 LYS A C 1
ATOM 589 O O . LYS A 1 79 ? -12.894 5.471 24.093 1.00 95.38 79 LYS A O 1
ATOM 594 N N . ASP A 1 80 ? -11.882 3.465 24.182 1.00 92.88 80 ASP A N 1
ATOM 595 C CA . ASP A 1 80 ? -10.933 3.816 25.242 1.00 92.88 80 ASP A CA 1
ATOM 596 C C . ASP A 1 80 ? -9.968 4.924 24.792 1.00 92.88 80 ASP A C 1
ATOM 598 O O . ASP A 1 80 ? -9.740 5.893 25.520 1.00 92.88 80 ASP A O 1
ATOM 602 N N . LEU A 1 81 ? -9.483 4.862 23.549 1.00 94.19 81 LEU A N 1
ATOM 603 C CA . LEU A 1 81 ? -8.684 5.923 22.935 1.00 94.19 81 LEU A CA 1
ATOM 604 C C . LEU A 1 81 ? -9.458 7.248 22.848 1.00 94.19 81 LEU A C 1
ATOM 606 O O . LEU A 1 81 ? -8.905 8.310 23.145 1.00 94.19 81 LEU A O 1
ATOM 610 N N . ALA A 1 82 ? -10.741 7.220 22.479 1.00 94.88 82 ALA A N 1
ATOM 611 C CA . ALA A 1 82 ? -11.576 8.423 22.464 1.00 94.88 82 ALA A CA 1
ATOM 612 C C . ALA A 1 82 ? -11.762 9.014 23.876 1.00 94.88 82 ALA A C 1
ATOM 614 O O . ALA A 1 82 ? -11.727 10.239 24.057 1.00 94.88 82 ALA A O 1
ATOM 615 N N . ALA A 1 83 ? -11.895 8.156 24.892 1.00 94.62 83 ALA A N 1
ATOM 616 C CA . ALA A 1 83 ? -11.948 8.574 26.288 1.00 94.62 83 ALA A CA 1
ATOM 617 C C . ALA A 1 83 ? -10.621 9.206 26.747 1.00 94.62 83 ALA A C 1
ATOM 619 O O . ALA A 1 83 ? -10.648 10.268 27.374 1.00 94.62 83 ALA A O 1
ATOM 620 N N . LEU A 1 84 ? -9.471 8.624 26.386 1.00 92.50 84 LEU A N 1
ATOM 621 C CA . LEU A 1 84 ? -8.140 9.182 26.663 1.00 92.50 84 LEU A CA 1
ATOM 622 C C . LEU A 1 84 ? -7.947 10.552 26.008 1.00 92.50 84 LEU A C 1
ATOM 624 O O . LEU A 1 84 ? -7.562 11.501 26.686 1.00 92.50 84 LEU A O 1
ATOM 628 N N . ARG A 1 85 ? -8.310 10.704 24.728 1.00 93.44 85 ARG A N 1
ATOM 629 C CA . ARG A 1 85 ? -8.273 12.008 24.039 1.00 93.44 85 ARG A CA 1
ATOM 630 C C . ARG A 1 85 ? -9.136 13.049 24.744 1.00 93.44 85 ARG A C 1
ATOM 632 O O . ARG A 1 85 ? -8.713 14.186 24.928 1.00 93.44 85 ARG A O 1
ATOM 639 N N . THR A 1 86 ? -10.321 12.656 25.203 1.00 94.56 86 THR A N 1
ATOM 640 C CA . THR A 1 86 ? -11.194 13.548 25.975 1.00 94.56 86 THR A CA 1
ATOM 641 C C . THR A 1 86 ? -10.556 13.942 27.310 1.00 94.56 86 THR A C 1
ATOM 643 O O . THR A 1 86 ? -10.641 15.103 27.707 1.00 94.56 86 THR A O 1
ATOM 646 N N . ARG A 1 87 ? -9.887 13.015 28.008 1.00 91.88 87 ARG A N 1
ATOM 647 C CA . ARG A 1 87 ? -9.149 13.325 29.245 1.00 91.88 87 ARG A CA 1
ATOM 648 C C . ARG A 1 87 ? -7.984 14.275 28.985 1.00 91.88 87 ARG A C 1
ATOM 650 O O . ARG A 1 87 ? -7.852 15.241 29.728 1.00 91.88 87 ARG A O 1
ATOM 657 N N . LEU A 1 88 ? -7.235 14.084 27.897 1.00 92.19 88 LEU A N 1
ATOM 658 C CA . LEU A 1 88 ? -6.137 14.972 27.506 1.00 92.19 88 LEU A CA 1
ATOM 659 C C . LEU A 1 88 ? -6.607 16.426 27.364 1.00 92.19 88 LEU A C 1
ATOM 661 O O . LEU A 1 88 ? -5.958 17.333 27.871 1.00 92.19 88 LEU A O 1
ATOM 665 N N . THR A 1 89 ? -7.775 16.653 26.748 1.00 92.31 89 THR A N 1
ATOM 666 C CA . THR A 1 89 ? -8.340 18.013 26.604 1.00 92.31 89 THR A CA 1
ATOM 667 C C . THR A 1 89 ? -8.757 18.662 27.927 1.00 92.31 89 THR A C 1
ATOM 669 O O . THR A 1 89 ? -8.908 19.880 27.988 1.00 92.31 89 THR A O 1
ATOM 672 N N . LYS A 1 90 ? -8.971 17.865 28.980 1.00 93.75 90 LYS A N 1
ATOM 673 C CA . LYS A 1 90 ? -9.422 18.322 30.304 1.00 93.75 90 LYS A CA 1
ATOM 674 C C . LYS A 1 90 ? -8.287 18.407 31.328 1.00 93.75 90 LYS A C 1
ATOM 676 O O . LYS A 1 90 ? -8.491 19.011 32.382 1.00 93.75 90 LYS A O 1
ATOM 681 N N . ALA A 1 91 ? -7.138 17.800 31.040 1.00 90.19 91 ALA A N 1
ATOM 682 C CA . ALA A 1 91 ? -5.981 17.776 31.922 1.00 90.19 91 ALA A CA 1
ATOM 683 C C . ALA A 1 91 ? -5.391 19.185 32.077 1.00 90.19 91 ALA A C 1
ATOM 685 O O . ALA A 1 91 ? -5.232 19.925 31.104 1.00 90.19 91 ALA A O 1
ATOM 686 N N . LYS A 1 92 ? -5.097 19.562 33.324 1.00 89.12 92 LYS A N 1
ATOM 687 C CA . LYS A 1 92 ? -4.576 20.894 33.681 1.00 89.12 92 LYS A CA 1
ATOM 688 C C . LYS A 1 92 ? -3.086 20.884 34.003 1.00 89.12 92 LYS A C 1
ATOM 690 O O . LYS A 1 92 ? -2.471 21.943 33.973 1.00 89.12 92 LYS A O 1
ATOM 695 N N . ASP A 1 93 ? -2.549 19.714 34.333 1.00 93.00 93 ASP A N 1
ATOM 696 C CA . ASP A 1 93 ? -1.159 19.525 34.720 1.00 93.00 93 ASP A CA 1
ATOM 697 C C . ASP A 1 93 ? -0.322 18.984 33.555 1.00 93.00 93 ASP A C 1
ATOM 699 O O . ASP A 1 93 ? -0.771 18.133 32.783 1.00 93.00 93 ASP A O 1
ATOM 703 N N . ASP A 1 94 ? 0.910 19.472 33.434 1.00 88.44 94 ASP A N 1
ATOM 704 C CA . ASP A 1 94 ? 1.817 19.103 32.346 1.00 88.44 94 ASP A CA 1
ATOM 705 C C . ASP A 1 94 ? 2.267 17.641 32.442 1.00 88.44 94 ASP A C 1
ATOM 707 O O . ASP A 1 94 ? 2.349 16.960 31.420 1.00 88.44 94 ASP A O 1
ATOM 711 N N . THR A 1 95 ? 2.461 17.129 33.659 1.00 89.69 95 THR A N 1
ATOM 712 C CA . THR A 1 95 ? 2.845 15.732 33.906 1.00 89.69 95 THR A CA 1
ATOM 713 C C . THR A 1 95 ? 1.698 14.782 33.568 1.00 89.69 95 THR A C 1
ATOM 715 O O . THR A 1 95 ? 1.905 13.729 32.963 1.00 89.69 95 THR A O 1
ATOM 718 N N . GLU A 1 96 ? 0.466 15.155 33.926 1.00 90.69 96 GLU A N 1
ATOM 719 C CA . GLU A 1 96 ? -0.737 14.396 33.569 1.00 90.69 96 GLU A CA 1
ATOM 720 C C . GLU A 1 96 ? -0.955 14.364 32.047 1.00 90.69 96 GLU A C 1
ATOM 722 O O . GLU A 1 96 ? -1.247 13.302 31.493 1.00 90.69 96 GLU A O 1
ATOM 727 N N . ARG A 1 97 ? -0.766 15.497 31.355 1.00 92.00 97 ARG A N 1
ATOM 728 C CA . ARG A 1 97 ? -0.871 15.562 29.887 1.00 92.00 97 ARG A CA 1
ATOM 729 C C . ARG A 1 97 ? 0.147 14.665 29.196 1.00 92.00 97 ARG A C 1
ATOM 731 O O . ARG A 1 97 ? -0.240 13.944 28.282 1.00 92.00 97 ARG A O 1
ATOM 738 N N . GLU A 1 98 ? 1.400 14.681 29.643 1.00 93.00 98 GLU A N 1
ATOM 739 C CA . GLU A 1 98 ? 2.462 13.853 29.061 1.00 93.00 98 GLU A CA 1
ATOM 740 C C . GLU A 1 98 ? 2.157 12.359 29.217 1.00 93.00 98 GLU A C 1
ATOM 742 O O . GLU A 1 98 ? 2.231 11.590 28.259 1.00 93.00 98 GLU A O 1
ATOM 747 N N . LYS A 1 99 ? 1.709 11.948 30.409 1.00 93.69 99 LYS A N 1
ATOM 748 C CA . LYS A 1 99 ? 1.311 10.560 30.653 1.00 93.69 99 LYS A CA 1
ATOM 749 C C . LYS A 1 99 ? 0.148 10.134 29.753 1.00 93.69 99 LYS A C 1
ATOM 751 O O . LYS A 1 99 ? 0.209 9.074 29.138 1.00 93.69 99 LYS A O 1
ATOM 756 N N . ILE A 1 100 ? -0.894 10.964 29.645 1.00 91.94 100 ILE A N 1
ATOM 757 C CA . ILE A 1 100 ? -2.046 10.667 28.782 1.00 91.94 100 ILE A CA 1
ATOM 758 C C . ILE A 1 100 ? -1.627 10.627 27.305 1.00 91.94 100 ILE A C 1
ATOM 760 O O . ILE A 1 100 ? -2.143 9.797 26.559 1.00 91.94 100 ILE A O 1
ATOM 764 N N . ALA A 1 101 ? -0.710 11.494 26.868 1.00 91.38 101 ALA A N 1
ATOM 765 C CA . ALA A 1 101 ? -0.183 11.471 25.505 1.00 91.38 101 ALA A CA 1
ATOM 766 C C . ALA A 1 101 ? 0.549 10.153 25.206 1.00 91.38 101 ALA A C 1
ATOM 768 O O . ALA A 1 101 ? 0.251 9.517 24.196 1.00 91.38 101 ALA A O 1
ATOM 769 N N . SER A 1 102 ? 1.404 9.686 26.120 1.00 93.56 102 SER A N 1
ATOM 770 C CA . SER A 1 102 ? 2.077 8.388 25.991 1.00 93.56 102 SER A CA 1
ATOM 771 C C . SER A 1 102 ? 1.087 7.216 25.959 1.00 93.56 102 SER A C 1
ATOM 773 O O . SER A 1 102 ? 1.193 6.338 25.100 1.00 93.56 102 SER A O 1
ATOM 775 N N . ASP A 1 103 ? 0.067 7.231 26.825 1.00 91.12 103 ASP A N 1
ATOM 776 C CA . ASP A 1 103 ? -0.992 6.213 26.826 1.00 91.12 103 ASP A CA 1
ATOM 777 C C . ASP A 1 103 ? -1.776 6.208 25.496 1.00 91.12 103 ASP A C 1
ATOM 779 O O . ASP A 1 103 ? -2.166 5.148 25.001 1.00 91.12 103 ASP A O 1
ATOM 783 N N . ILE A 1 104 ? -1.996 7.383 24.887 1.00 93.19 104 ILE A N 1
ATOM 784 C CA . ILE A 1 104 ? -2.625 7.508 23.563 1.00 93.19 104 ILE A CA 1
ATOM 785 C C . ILE A 1 104 ? -1.743 6.886 22.481 1.00 93.19 104 ILE A C 1
ATOM 787 O O . ILE A 1 104 ? -2.270 6.130 21.668 1.00 93.19 104 ILE A O 1
ATOM 791 N N . GLU A 1 105 ? -0.441 7.174 22.460 1.00 92.38 105 GLU A N 1
ATOM 792 C CA . GLU A 1 105 ? 0.490 6.610 21.471 1.00 92.38 105 GLU A CA 1
ATOM 793 C C . GLU A 1 105 ? 0.554 5.082 21.566 1.00 92.38 105 GLU A C 1
ATOM 795 O O . GLU A 1 105 ? 0.426 4.383 20.557 1.00 92.38 105 GLU A O 1
ATOM 800 N N . LEU A 1 106 ? 0.663 4.548 22.786 1.00 91.19 106 LEU A N 1
ATOM 801 C CA . LEU A 1 106 ? 0.651 3.107 23.023 1.00 91.19 106 LEU A CA 1
ATOM 802 C C . LEU A 1 106 ? -0.666 2.475 22.550 1.00 91.19 106 LEU A C 1
ATOM 804 O O . LEU A 1 106 ? -0.662 1.450 21.868 1.00 91.19 106 LEU A O 1
ATOM 808 N N . MET A 1 107 ? -1.802 3.097 22.877 1.00 91.50 107 MET A N 1
ATOM 809 C CA . MET A 1 107 ? -3.115 2.601 22.464 1.00 91.50 107 MET A CA 1
ATOM 810 C C . MET A 1 107 ? -3.305 2.674 20.942 1.00 91.50 107 MET A C 1
ATOM 812 O O . MET A 1 107 ? -3.905 1.773 20.360 1.00 91.50 107 MET A O 1
ATOM 816 N N . GLN A 1 108 ? -2.784 3.710 20.280 1.00 89.81 108 GLN A N 1
ATOM 817 C CA . GLN A 1 108 ? -2.796 3.822 18.819 1.00 89.81 108 GLN A CA 1
ATOM 818 C C . GLN A 1 108 ? -2.016 2.682 18.169 1.00 89.81 108 GLN A C 1
ATOM 820 O O . GLN A 1 108 ? -2.569 1.998 17.312 1.00 89.81 108 GLN A O 1
ATOM 825 N N . SER A 1 109 ? -0.794 2.425 18.638 1.00 90.00 109 SER A N 1
ATOM 826 C CA . SER A 1 109 ? 0.035 1.310 18.165 1.00 90.00 109 SER A CA 1
ATOM 827 C C . SER A 1 109 ? -0.662 -0.046 18.351 1.00 90.00 109 SER A C 1
ATOM 829 O O . SER A 1 109 ? -0.706 -0.872 17.437 1.00 90.00 109 SER A O 1
ATOM 831 N N . ASN A 1 110 ? -1.311 -0.256 19.501 1.00 88.19 110 ASN A N 1
ATOM 832 C CA . ASN A 1 110 ? -2.081 -1.475 19.753 1.00 88.19 110 ASN A CA 1
ATOM 833 C C . ASN A 1 110 ? -3.275 -1.622 18.797 1.00 88.19 110 ASN A C 1
ATOM 835 O O . ASN A 1 110 ? -3.501 -2.708 18.266 1.00 88.19 110 ASN A O 1
ATOM 839 N N . ILE A 1 111 ? -4.030 -0.545 18.546 1.00 89.44 111 ILE A N 1
ATOM 840 C CA . ILE A 1 111 ? -5.143 -0.560 17.584 1.00 89.44 111 ILE A CA 1
ATOM 841 C C . ILE A 1 111 ? -4.632 -0.877 16.179 1.00 89.44 111 ILE A C 1
ATOM 843 O O . ILE A 1 111 ? -5.251 -1.682 15.489 1.00 89.44 111 ILE A O 1
ATOM 847 N N . GLU A 1 112 ? -3.512 -0.287 15.763 1.00 88.81 112 GLU A N 1
ATOM 848 C CA . GLU A 1 112 ? -2.900 -0.564 14.462 1.00 88.81 112 GLU A CA 1
ATOM 849 C C . GLU A 1 112 ? -2.510 -2.040 14.328 1.00 88.81 112 GLU A C 1
ATOM 851 O O . GLU A 1 112 ? -2.848 -2.668 13.327 1.00 88.81 112 GLU A O 1
ATOM 856 N N . SER A 1 113 ? -1.889 -2.626 15.356 1.00 86.31 113 SER A N 1
ATOM 857 C CA . SER A 1 113 ? -1.546 -4.054 15.391 1.00 86.31 113 SER A CA 1
ATOM 858 C C . SER A 1 113 ? -2.784 -4.958 15.290 1.00 86.31 113 SER A C 1
ATOM 860 O O . SER A 1 113 ? -2.825 -5.890 14.483 1.00 86.31 113 SER A O 1
ATOM 862 N N . LEU A 1 114 ? -3.851 -4.647 16.034 1.00 88.19 114 LEU A N 1
ATOM 863 C CA . LEU A 1 114 ? -5.112 -5.395 15.966 1.00 88.19 114 LEU A CA 1
ATOM 864 C C . LEU A 1 114 ? -5.785 -5.267 14.592 1.00 88.19 114 LEU A C 1
ATOM 866 O O . LEU A 1 114 ? -6.322 -6.242 14.068 1.00 88.19 114 LEU A O 1
ATOM 870 N N . GLN A 1 115 ? -5.738 -4.079 13.984 1.00 87.88 115 GLN A N 1
ATOM 871 C CA . GLN A 1 115 ? -6.237 -3.862 12.628 1.00 87.88 115 GLN A CA 1
ATOM 872 C C . GLN A 1 115 ? -5.413 -4.632 11.594 1.00 87.88 115 GLN A C 1
ATOM 874 O O . GLN A 1 115 ? -5.996 -5.210 10.684 1.00 87.88 115 GLN A O 1
ATOM 879 N N . GLN A 1 116 ? -4.091 -4.712 11.747 1.00 87.94 116 GLN A N 1
ATOM 880 C CA . GLN A 1 116 ? -3.244 -5.536 10.883 1.00 87.94 116 GLN A CA 1
ATOM 881 C C . GLN A 1 116 ? -3.577 -7.024 11.013 1.00 87.94 116 GLN A C 1
ATOM 883 O O . GLN A 1 116 ? -3.676 -7.703 9.996 1.00 87.94 116 GLN A O 1
ATOM 888 N N . ALA A 1 117 ? -3.817 -7.526 12.228 1.00 86.12 117 ALA A N 1
ATOM 889 C CA . ALA A 1 117 ? -4.267 -8.904 12.433 1.00 86.12 117 ALA A CA 1
ATOM 890 C C . ALA A 1 117 ? -5.623 -9.165 11.753 1.00 86.12 117 ALA A C 1
ATOM 892 O O . ALA A 1 117 ? -5.800 -10.188 11.089 1.00 86.12 117 ALA A O 1
ATOM 893 N N . TRP A 1 118 ? -6.552 -8.207 11.853 1.00 88.94 118 TRP A N 1
ATOM 894 C CA . TRP A 1 118 ? -7.848 -8.261 11.177 1.00 88.94 118 TRP A CA 1
ATOM 895 C C . TRP A 1 118 ? -7.687 -8.296 9.653 1.00 88.94 118 TRP A C 1
ATOM 897 O O . TRP A 1 118 ? -8.267 -9.159 8.994 1.00 88.94 118 TRP A O 1
ATOM 907 N N . GLU A 1 119 ? -6.867 -7.401 9.090 1.00 88.25 119 GLU A N 1
ATOM 908 C CA . GLU A 1 119 ? -6.567 -7.363 7.656 1.00 88.25 119 GLU A CA 1
ATOM 909 C C . GLU A 1 119 ? -5.894 -8.659 7.188 1.00 88.25 119 GLU A C 1
ATOM 911 O O . GLU A 1 119 ? -6.308 -9.230 6.181 1.00 88.25 119 GLU A O 1
ATOM 916 N N . LEU A 1 120 ? -4.906 -9.172 7.923 1.00 87.19 120 LEU A N 1
ATOM 917 C CA . LEU A 1 120 ? -4.186 -10.396 7.572 1.00 87.19 120 LEU A CA 1
ATOM 918 C C . LEU A 1 120 ? -5.132 -11.598 7.482 1.00 87.19 120 LEU A C 1
ATOM 920 O O . LEU A 1 120 ? -5.085 -12.358 6.516 1.00 87.19 120 LEU A O 1
ATOM 924 N N . TRP A 1 121 ? -6.022 -11.759 8.460 1.00 85.31 121 TRP A N 1
ATOM 925 C CA . TRP A 1 121 ? -6.979 -12.864 8.464 1.00 85.31 121 TRP A CA 1
ATOM 926 C C . TRP A 1 121 ? -8.048 -12.711 7.385 1.00 85.31 121 TRP A C 1
ATOM 928 O O . TRP A 1 121 ? -8.303 -13.650 6.630 1.00 85.31 121 TRP A O 1
ATOM 938 N N . ALA A 1 122 ? -8.641 -11.523 7.262 1.00 81.88 122 ALA A N 1
ATOM 939 C CA . ALA A 1 122 ? -9.711 -11.262 6.301 1.00 81.88 122 ALA A CA 1
ATOM 940 C C . ALA A 1 122 ? -9.241 -11.336 4.840 1.00 81.88 122 ALA A C 1
ATOM 942 O O . ALA A 1 122 ? -10.023 -11.650 3.945 1.00 81.88 122 ALA A O 1
ATOM 943 N N . THR A 1 123 ? -7.959 -11.073 4.588 1.00 85.81 123 THR A N 1
ATOM 944 C CA . THR A 1 123 ? -7.360 -11.170 3.251 1.00 85.81 123 THR A CA 1
ATOM 945 C C . THR A 1 123 ? -6.813 -12.559 2.946 1.00 85.81 123 THR A C 1
ATOM 947 O O . THR A 1 123 ? -6.355 -12.784 1.830 1.00 85.81 123 THR A O 1
ATOM 950 N N . GLY A 1 124 ? -6.883 -13.508 3.886 1.00 78.94 124 GLY A N 1
ATOM 951 C CA . GLY A 1 124 ? -6.368 -14.865 3.703 1.00 78.94 124 GLY A CA 1
ATOM 952 C C . GLY A 1 124 ? -4.840 -14.944 3.693 1.00 78.94 124 GLY A C 1
ATOM 953 O O . GLY A 1 124 ? -4.284 -15.802 3.015 1.00 78.94 124 GLY A O 1
ATOM 954 N N . GLY A 1 125 ? -4.159 -14.046 4.411 1.00 77.88 125 GLY A N 1
ATOM 955 C CA . GLY A 1 125 ? -2.702 -14.059 4.533 1.00 77.88 125 GLY A CA 1
ATOM 956 C C . GLY A 1 125 ? -1.965 -13.449 3.342 1.00 77.88 125 GLY A C 1
ATOM 957 O O . GLY A 1 125 ? -0.823 -13.825 3.085 1.00 77.88 125 GLY A O 1
ATOM 958 N N . VAL A 1 126 ? -2.601 -12.541 2.593 1.00 80.50 126 VAL A N 1
ATOM 959 C CA . VAL A 1 126 ? -1.917 -11.806 1.520 1.00 80.50 126 VAL A CA 1
ATOM 960 C C . VAL A 1 126 ? -0.685 -11.104 2.093 1.00 80.50 126 VAL A C 1
ATOM 962 O O . VAL A 1 126 ? -0.767 -10.458 3.135 1.00 80.50 126 VAL A O 1
ATOM 965 N N . ASP A 1 127 ? 0.447 -11.240 1.396 1.00 77.19 127 ASP A N 1
ATOM 966 C CA . ASP A 1 127 ? 1.722 -10.665 1.815 1.00 77.19 127 ASP A CA 1
ATOM 967 C C . ASP A 1 127 ? 1.616 -9.140 1.943 1.00 77.19 127 ASP A C 1
ATOM 969 O O . ASP A 1 127 ? 1.559 -8.394 0.957 1.00 77.19 127 ASP A O 1
ATOM 973 N N . MET A 1 128 ? 1.560 -8.689 3.195 1.00 77.06 128 MET A N 1
ATOM 974 C CA . MET A 1 128 ? 1.369 -7.291 3.540 1.00 77.06 128 MET A CA 1
ATOM 975 C C . MET A 1 128 ? 2.654 -6.474 3.353 1.00 77.06 128 MET A C 1
ATOM 977 O O . MET A 1 128 ? 2.584 -5.251 3.203 1.00 77.06 128 MET A O 1
ATOM 981 N N . GLU A 1 129 ? 3.818 -7.131 3.274 1.00 78.50 129 GLU A N 1
ATOM 982 C CA . GLU A 1 129 ? 5.103 -6.477 3.014 1.00 78.50 129 GLU A CA 1
ATOM 983 C C . GLU A 1 129 ? 5.142 -5.843 1.621 1.00 78.50 129 GLU A C 1
ATOM 985 O O . GLU A 1 129 ? 5.790 -4.813 1.421 1.00 78.50 129 GLU A O 1
ATOM 990 N N . LEU A 1 130 ? 4.368 -6.381 0.670 1.00 75.75 130 LEU A N 1
ATOM 991 C CA . LEU A 1 130 ? 4.222 -5.810 -0.671 1.00 75.75 130 LEU A CA 1
ATOM 992 C C . LEU A 1 130 ? 3.624 -4.400 -0.660 1.00 75.75 130 LEU A C 1
ATOM 994 O O . LEU A 1 130 ? 3.845 -3.649 -1.610 1.00 75.75 130 LEU A O 1
ATOM 998 N N . PHE A 1 131 ? 2.884 -4.035 0.390 1.00 77.44 131 PHE A N 1
ATOM 999 C CA . PHE A 1 131 ? 2.204 -2.745 0.514 1.00 77.44 131 PHE A CA 1
ATOM 1000 C C . PHE A 1 131 ? 2.938 -1.754 1.423 1.00 77.44 131 PHE A C 1
ATOM 1002 O O . PHE A 1 131 ? 2.523 -0.596 1.520 1.00 77.44 131 PHE A O 1
ATOM 1009 N N . LEU A 1 132 ? 4.033 -2.171 2.066 1.00 74.19 132 LEU A N 1
ATOM 1010 C CA . LEU A 1 132 ? 4.871 -1.270 2.848 1.00 74.19 132 LEU A CA 1
ATOM 1011 C C . LEU A 1 132 ? 5.694 -0.362 1.917 1.00 74.19 132 LEU A C 1
ATOM 1013 O O . LEU A 1 132 ? 6.165 -0.800 0.862 1.00 74.19 132 LEU A O 1
ATOM 1017 N N . PRO A 1 133 ? 5.899 0.917 2.280 1.00 56.28 133 PRO A N 1
ATOM 1018 C CA . PRO A 1 133 ? 6.732 1.814 1.492 1.00 56.28 133 PRO A CA 1
ATOM 1019 C C . PRO A 1 133 ? 8.177 1.295 1.472 1.00 56.28 133 PRO A C 1
ATOM 1021 O O . PRO A 1 133 ? 8.886 1.361 2.477 1.00 56.28 133 PRO A O 1
ATOM 1024 N N . LYS A 1 134 ? 8.634 0.789 0.319 1.00 54.88 134 LYS A N 1
ATOM 1025 C CA . LYS A 1 134 ? 10.045 0.432 0.123 1.00 54.88 134 LYS A CA 1
ATOM 1026 C C . LYS A 1 134 ? 10.900 1.689 0.262 1.00 54.88 134 LYS A C 1
ATOM 1028 O O . LYS A 1 134 ? 10.718 2.666 -0.462 1.00 54.88 134 LYS A O 1
ATOM 1033 N N . LYS A 1 135 ? 11.848 1.650 1.197 1.00 43.59 135 LYS A N 1
ATOM 1034 C CA . LYS A 1 135 ? 12.891 2.665 1.338 1.00 43.59 135 LYS A CA 1
ATOM 1035 C C . LYS A 1 135 ? 13.776 2.580 0.096 1.00 43.59 135 LYS A C 1
ATOM 1037 O O . LYS A 1 135 ? 14.537 1.630 -0.046 1.00 43.59 135 LYS A O 1
ATOM 1042 N N . GLU A 1 136 ? 13.627 3.526 -0.828 1.00 46.59 136 GLU A N 1
ATOM 1043 C CA . GLU A 1 136 ? 14.525 3.626 -1.977 1.00 46.59 136 GLU A CA 1
ATOM 1044 C C . GLU A 1 136 ? 15.957 3.824 -1.460 1.00 46.59 136 GLU A C 1
ATOM 1046 O O . GLU A 1 136 ? 16.239 4.774 -0.719 1.00 46.59 136 GLU A O 1
ATOM 1051 N N . GLU A 1 137 ? 16.861 2.908 -1.810 1.00 44.47 137 GLU A N 1
ATOM 1052 C CA . GLU A 1 137 ? 18.283 3.092 -1.553 1.00 44.47 137 GLU A CA 1
ATOM 1053 C C . GLU A 1 137 ? 18.759 4.317 -2.333 1.00 44.47 137 GLU A C 1
ATOM 1055 O O . GLU A 1 137 ? 18.701 4.377 -3.564 1.00 44.47 137 GLU A O 1
ATOM 1060 N N . LYS A 1 138 ? 19.203 5.339 -1.599 1.00 42.31 138 LYS A N 1
ATOM 1061 C CA . LYS A 1 138 ? 19.813 6.524 -2.192 1.00 42.31 138 LYS A CA 1
ATOM 1062 C C . LYS A 1 138 ? 21.163 6.113 -2.770 1.00 42.31 138 LYS A C 1
ATOM 1064 O O . LYS A 1 138 ? 22.118 5.921 -2.027 1.00 42.31 138 LYS A O 1
ATOM 1069 N N . PHE A 1 139 ? 21.232 5.993 -4.090 1.00 48.56 139 PHE A N 1
ATOM 1070 C CA . PHE A 1 139 ? 22.488 5.829 -4.812 1.00 48.56 139 PHE A CA 1
ATOM 1071 C C . PHE A 1 139 ? 23.337 7.105 -4.662 1.00 48.56 139 PHE A C 1
ATOM 1073 O O . PHE A 1 139 ? 23.038 8.142 -5.263 1.00 48.56 139 PHE A O 1
ATOM 1080 N N . ASP A 1 140 ? 24.365 7.043 -3.812 1.00 60.22 140 ASP A N 1
ATOM 1081 C CA . ASP A 1 140 ? 25.239 8.170 -3.474 1.00 60.22 140 ASP A CA 1
ATOM 1082 C C . ASP A 1 140 ? 26.404 8.292 -4.469 1.00 60.22 140 ASP A C 1
ATOM 1084 O O . ASP A 1 140 ? 27.558 7.977 -4.190 1.00 60.22 140 ASP A O 1
ATOM 1088 N N . TRP A 1 141 ? 26.088 8.786 -5.668 1.00 68.25 141 TRP A N 1
ATOM 1089 C CA . TRP A 1 141 ? 27.050 9.079 -6.744 1.00 68.25 141 TRP A CA 1
ATOM 1090 C C . TRP A 1 141 ? 28.151 10.079 -6.342 1.00 68.25 141 TRP A C 1
ATOM 1092 O O . TRP A 1 141 ? 29.129 10.273 -7.066 1.00 68.25 141 TRP A O 1
ATOM 1102 N N . ARG A 1 142 ? 27.985 10.743 -5.193 1.00 57.50 142 ARG A N 1
ATOM 1103 C CA . ARG A 1 142 ? 28.853 11.807 -4.698 1.00 57.50 142 ARG A CA 1
ATOM 1104 C C . ARG A 1 142 ? 30.133 11.272 -4.049 1.00 57.50 142 ARG A C 1
ATOM 1106 O O . ARG A 1 142 ? 31.081 12.039 -3.916 1.00 57.50 142 ARG A O 1
ATOM 1113 N N . GLN A 1 143 ? 30.193 9.981 -3.706 1.00 56.38 143 GLN A N 1
ATOM 1114 C CA . GLN A 1 143 ? 31.421 9.340 -3.215 1.00 56.38 143 GLN A CA 1
ATOM 1115 C C . GLN A 1 143 ? 32.410 8.953 -4.331 1.00 56.38 143 GLN A C 1
ATOM 1117 O O . GLN A 1 143 ? 33.564 8.669 -4.024 1.00 56.38 143 GLN A O 1
ATOM 1122 N N . GLU A 1 144 ? 32.013 8.987 -5.611 1.00 56.31 144 GLU A N 1
ATOM 1123 C CA . GLU A 1 144 ? 32.814 8.392 -6.699 1.00 56.31 144 GLU A CA 1
ATOM 1124 C C . GLU A 1 144 ? 33.272 9.374 -7.795 1.00 56.31 144 GLU A C 1
ATOM 1126 O O . GLU A 1 144 ? 34.211 9.075 -8.527 1.00 56.31 144 GLU A O 1
ATOM 1131 N N . ILE A 1 145 ? 32.682 10.573 -7.902 1.00 58.81 145 ILE A N 1
ATOM 1132 C CA . ILE A 1 145 ? 33.049 11.565 -8.937 1.00 58.81 145 ILE A CA 1
ATOM 1133 C C . ILE A 1 145 ? 33.803 12.750 -8.323 1.00 58.81 145 ILE A C 1
ATOM 1135 O O . ILE A 1 145 ? 33.394 13.907 -8.435 1.00 58.81 145 ILE A O 1
ATOM 1139 N N . GLN A 1 146 ? 34.930 12.478 -7.662 1.00 54.34 146 GLN A N 1
ATOM 1140 C CA . GLN A 1 146 ? 35.873 13.538 -7.318 1.00 54.34 146 GLN A CA 1
ATOM 1141 C C . GLN A 1 146 ? 36.894 13.719 -8.449 1.00 54.34 146 GLN A C 1
ATOM 1143 O O . GLN A 1 146 ? 37.754 12.876 -8.678 1.00 54.34 146 GLN A O 1
ATOM 1148 N N . ALA A 1 147 ? 36.789 14.890 -9.085 1.00 52.81 147 ALA A N 1
ATOM 1149 C CA . ALA A 1 147 ? 37.720 15.520 -10.019 1.00 52.81 147 ALA A CA 1
ATOM 1150 C C . ALA A 1 147 ? 37.728 15.004 -11.483 1.00 52.81 147 ALA A C 1
ATOM 1152 O O . ALA A 1 147 ? 38.087 13.873 -11.783 1.00 52.81 147 ALA A O 1
ATOM 1153 N N . VAL A 1 148 ? 37.462 15.944 -12.407 1.00 55.66 148 VAL A N 1
ATOM 1154 C CA . VAL A 1 148 ? 37.969 16.039 -13.802 1.00 55.66 148 VAL A CA 1
ATOM 1155 C C . VAL A 1 148 ? 37.000 15.762 -14.977 1.00 55.66 148 VAL A C 1
ATOM 1157 O O . VAL A 1 148 ? 37.212 16.352 -16.033 1.00 55.66 148 VAL A O 1
ATOM 1160 N N . PHE A 1 149 ? 35.894 15.016 -14.856 1.00 54.16 149 PHE A N 1
ATOM 1161 C CA . PHE A 1 149 ? 35.110 14.598 -16.054 1.00 54.16 149 PHE A CA 1
ATOM 1162 C C . PHE A 1 149 ? 33.665 15.123 -16.195 1.00 54.16 149 PHE A C 1
ATOM 1164 O O . PHE A 1 149 ? 32.879 14.576 -16.968 1.00 54.16 149 PHE A O 1
ATOM 1171 N N . GLU A 1 150 ? 33.305 16.209 -15.513 1.00 54.12 150 GLU A N 1
ATOM 1172 C CA . GLU A 1 150 ? 31.925 16.733 -15.480 1.00 54.12 150 GLU A CA 1
ATOM 1173 C C . GLU A 1 150 ? 31.294 17.048 -16.863 1.00 54.12 150 GLU A C 1
ATOM 1175 O O . GLU A 1 150 ? 30.144 16.669 -17.076 1.00 54.12 150 GLU A O 1
ATOM 1180 N N . PRO A 1 151 ? 31.995 17.623 -17.863 1.00 56.94 151 PRO A N 1
ATOM 1181 C CA . PRO A 1 151 ? 31.343 17.991 -19.128 1.00 56.94 151 PRO A CA 1
ATOM 1182 C C . PRO A 1 151 ? 31.007 16.798 -20.041 1.00 56.94 151 PRO A C 1
ATOM 1184 O O . PRO A 1 151 ? 29.994 16.816 -20.729 1.00 56.94 151 PRO A O 1
ATOM 1187 N N . VAL A 1 152 ? 31.833 15.742 -20.047 1.00 54.88 152 VAL A N 1
ATOM 1188 C CA . VAL A 1 152 ? 31.684 14.588 -20.964 1.00 54.88 152 VAL A CA 1
ATOM 1189 C C . VAL A 1 152 ? 30.756 13.518 -20.382 1.00 54.88 152 VAL A C 1
ATOM 1191 O O . VAL A 1 152 ? 30.011 12.862 -21.115 1.00 54.88 152 VAL A O 1
ATOM 1194 N N . VAL A 1 153 ? 30.756 13.358 -19.054 1.00 57.50 153 VAL A N 1
ATOM 1195 C CA . VAL A 1 153 ? 29.877 12.406 -18.359 1.00 57.50 153 VAL A CA 1
ATOM 1196 C C . VAL A 1 153 ? 28.409 12.809 -18.496 1.00 57.50 153 VAL A C 1
ATOM 1198 O O . VAL A 1 153 ? 27.574 11.927 -18.659 1.00 57.50 153 VAL A O 1
ATOM 1201 N N . VAL A 1 154 ? 28.091 14.107 -18.529 1.00 56.06 154 VAL A N 1
ATOM 1202 C CA . VAL A 1 154 ? 26.713 14.606 -18.706 1.00 56.06 154 VAL A CA 1
ATOM 1203 C C . VAL A 1 154 ? 26.145 14.254 -20.090 1.00 56.06 154 VAL A C 1
ATOM 1205 O O . VAL A 1 154 ? 24.976 13.884 -20.212 1.00 56.06 154 VAL A O 1
ATOM 1208 N N . GLU A 1 155 ? 26.960 14.297 -21.146 1.00 53.03 155 GLU A N 1
ATOM 1209 C CA . GLU A 1 155 ? 26.518 13.946 -22.503 1.00 53.03 155 GLU A CA 1
ATOM 1210 C C . GLU A 1 155 ? 26.337 12.426 -22.690 1.00 53.03 155 GLU A C 1
ATOM 1212 O O . GLU A 1 155 ? 25.368 11.986 -23.312 1.00 53.03 155 GLU A O 1
ATOM 1217 N N . LEU A 1 156 ? 27.217 11.607 -22.099 1.00 58.81 156 LEU A N 1
ATOM 1218 C CA . LEU A 1 156 ? 27.086 10.140 -22.090 1.00 58.81 156 LEU A CA 1
ATOM 1219 C C . LEU A 1 156 ? 25.977 9.654 -21.140 1.00 58.81 156 LEU A C 1
ATOM 1221 O O . LEU A 1 156 ? 25.312 8.649 -21.417 1.00 58.81 156 LEU A O 1
ATOM 1225 N N . GLN A 1 157 ? 25.722 10.379 -20.047 1.00 55.53 157 GLN A N 1
ATOM 1226 C CA . GLN A 1 157 ? 24.565 10.152 -19.183 1.00 55.53 157 GLN A CA 1
ATOM 1227 C C . GLN A 1 157 ? 23.273 10.324 -19.970 1.00 55.53 157 GLN A C 1
ATOM 1229 O O . GLN A 1 157 ? 22.465 9.408 -19.953 1.00 55.53 157 GLN A O 1
ATOM 1234 N N . ARG A 1 158 ? 23.108 11.383 -20.771 1.00 57.84 158 ARG A N 1
ATOM 1235 C CA . ARG A 1 158 ? 21.896 11.563 -21.598 1.00 57.84 158 ARG A CA 1
ATOM 1236 C C . ARG A 1 158 ? 21.589 10.382 -22.524 1.00 57.84 158 ARG A C 1
ATOM 1238 O O . ARG A 1 158 ? 20.420 10.064 -22.743 1.00 57.84 158 ARG A O 1
ATOM 1245 N N . LEU A 1 159 ? 22.616 9.702 -23.038 1.00 61.25 159 LEU A N 1
ATOM 1246 C CA . LEU A 1 159 ? 22.449 8.511 -23.882 1.00 61.25 159 LEU A CA 1
ATOM 1247 C C . LEU A 1 159 ? 22.055 7.255 -23.082 1.00 61.25 159 LEU A C 1
ATOM 1249 O O . LEU A 1 159 ? 21.343 6.397 -23.602 1.00 61.25 159 LEU A O 1
ATOM 1253 N N . THR A 1 160 ? 22.469 7.148 -21.815 1.00 71.94 160 THR A N 1
ATOM 1254 C CA . THR A 1 160 ? 22.184 5.993 -20.935 1.00 71.94 160 THR A CA 1
ATOM 1255 C C . THR A 1 160 ? 21.009 6.218 -19.975 1.00 71.94 160 THR A C 1
ATOM 1257 O O . THR A 1 160 ? 20.438 5.256 -19.459 1.00 71.94 160 THR A O 1
ATOM 1260 N N . GLU A 1 161 ? 20.584 7.465 -19.782 1.00 76.69 161 GLU A N 1
ATOM 1261 C CA . GLU A 1 161 ? 19.473 7.884 -18.925 1.00 76.69 161 GLU A CA 1
ATOM 1262 C C . GLU A 1 161 ? 18.145 7.314 -19.403 1.00 76.69 161 GLU A C 1
ATOM 1264 O O . GLU A 1 161 ? 17.370 6.805 -18.596 1.00 76.69 161 GLU A O 1
ATOM 1269 N N . ARG A 1 162 ? 17.877 7.357 -20.713 1.00 77.88 162 ARG A N 1
ATOM 1270 C CA . ARG A 1 162 ? 16.623 6.835 -21.268 1.00 77.88 162 ARG A CA 1
ATOM 1271 C C . ARG A 1 162 ? 16.504 5.315 -21.081 1.00 77.88 162 ARG A C 1
ATOM 1273 O O . ARG A 1 162 ? 15.499 4.902 -20.501 1.00 77.88 162 ARG A O 1
ATOM 1280 N N . PRO A 1 163 ? 17.491 4.482 -21.473 1.00 80.06 163 PRO A N 1
ATOM 1281 C CA . PRO A 1 163 ? 17.477 3.053 -21.156 1.00 80.06 163 PRO A CA 1
ATOM 1282 C C . PRO A 1 163 ? 17.343 2.761 -19.654 1.00 80.06 163 PRO A C 1
ATOM 1284 O O . PRO A 1 163 ? 16.511 1.945 -19.267 1.00 80.06 163 PRO A O 1
ATOM 1287 N N . ARG A 1 164 ? 18.082 3.478 -18.792 1.00 80.19 164 ARG A N 1
ATOM 1288 C CA . ARG A 1 164 ? 17.985 3.327 -17.327 1.00 80.19 164 ARG A CA 1
ATOM 1289 C C . ARG A 1 164 ? 16.601 3.681 -16.786 1.00 80.19 164 ARG A C 1
ATOM 1291 O O . ARG A 1 164 ? 16.081 2.983 -15.920 1.00 80.19 164 ARG A O 1
ATOM 1298 N N . LYS A 1 165 ? 15.984 4.746 -17.299 1.00 83.94 165 LYS A N 1
ATOM 1299 C CA . LYS A 1 165 ? 14.635 5.168 -16.905 1.00 83.94 165 LYS A CA 1
ATOM 1300 C C . LYS A 1 165 ? 13.583 4.145 -17.328 1.00 83.94 165 LYS A C 1
ATOM 1302 O O . LYS A 1 165 ? 12.687 3.870 -16.538 1.00 83.94 165 LYS A O 1
ATOM 1307 N N . ILE A 1 166 ? 13.706 3.575 -18.530 1.00 87.38 166 ILE A N 1
ATOM 1308 C CA . ILE A 1 166 ? 12.830 2.491 -19.000 1.00 87.38 166 ILE A CA 1
ATOM 1309 C C . ILE A 1 166 ? 12.945 1.283 -18.072 1.00 87.38 166 ILE A C 1
ATOM 1311 O O . ILE A 1 166 ? 11.920 0.759 -17.646 1.00 87.38 166 ILE A O 1
ATOM 1315 N N . GLU A 1 167 ? 14.163 0.874 -17.719 1.00 86.94 167 GLU A N 1
ATOM 1316 C CA . GLU A 1 167 ? 14.366 -0.276 -16.837 1.00 86.94 167 GLU A CA 1
ATOM 1317 C C . GLU A 1 167 ? 13.789 -0.035 -15.439 1.00 86.94 167 GLU A C 1
ATOM 1319 O O . GLU A 1 167 ? 13.044 -0.862 -14.922 1.00 86.94 167 GLU A O 1
ATOM 1324 N N . ARG A 1 168 ? 14.021 1.153 -14.865 1.00 86.06 168 ARG A N 1
ATOM 1325 C CA . ARG A 1 168 ? 13.415 1.537 -13.583 1.00 86.06 168 ARG A CA 1
ATOM 1326 C C . ARG A 1 168 ? 11.888 1.467 -13.631 1.00 86.06 168 ARG A C 1
ATOM 1328 O O . ARG A 1 168 ? 11.281 0.910 -12.724 1.00 86.06 168 ARG A O 1
ATOM 1335 N N . LEU A 1 169 ? 11.276 2.004 -14.688 1.00 90.00 169 LEU A N 1
ATOM 1336 C CA . LEU A 1 169 ? 9.822 1.978 -14.859 1.00 90.00 169 LEU A CA 1
ATOM 1337 C C . LEU A 1 169 ? 9.281 0.561 -15.073 1.00 90.00 169 LEU A C 1
ATOM 1339 O O . LEU A 1 169 ? 8.186 0.274 -14.606 1.00 90.00 169 LEU A O 1
ATOM 1343 N N . ARG A 1 170 ? 10.027 -0.338 -15.728 1.00 91.12 170 ARG A N 1
ATOM 1344 C CA . ARG A 1 170 ? 9.647 -1.756 -15.855 1.00 91.12 170 ARG A CA 1
ATOM 1345 C C . ARG A 1 170 ? 9.688 -2.482 -14.517 1.00 91.12 170 ARG A C 1
ATOM 1347 O O . ARG A 1 170 ? 8.735 -3.181 -14.187 1.00 91.12 170 ARG A O 1
ATOM 1354 N N . THR A 1 171 ? 10.740 -2.275 -13.730 1.00 90.00 171 THR A N 1
ATOM 1355 C CA . THR A 1 171 ? 10.832 -2.820 -12.368 1.00 90.00 171 THR A CA 1
ATOM 1356 C C . THR A 1 171 ? 9.686 -2.310 -11.497 1.00 90.00 171 THR A C 1
ATOM 1358 O O . THR A 1 171 ? 9.039 -3.083 -10.795 1.00 90.00 171 THR A O 1
ATOM 1361 N N . GLU A 1 172 ? 9.383 -1.015 -11.587 1.00 88.62 172 GLU A N 1
ATOM 1362 C CA . GLU A 1 172 ? 8.263 -0.401 -10.877 1.00 88.62 172 GLU A CA 1
ATOM 1363 C C . GLU A 1 172 ? 6.908 -0.959 -11.349 1.00 88.62 172 GLU A C 1
ATOM 1365 O O . GLU A 1 172 ? 6.049 -1.286 -10.530 1.00 88.62 172 GLU A O 1
ATOM 1370 N N . GLN A 1 173 ? 6.727 -1.141 -12.661 1.00 93.31 173 GLN A N 1
ATOM 1371 C CA . GLN A 1 173 ? 5.534 -1.754 -13.243 1.00 93.31 173 GLN A CA 1
ATOM 1372 C C . GLN A 1 173 ? 5.323 -3.178 -12.721 1.00 93.31 173 GLN A C 1
ATOM 1374 O O . GLN A 1 173 ? 4.219 -3.500 -12.286 1.00 93.31 173 GLN A O 1
ATOM 1379 N N . ALA A 1 174 ? 6.365 -4.013 -12.731 1.00 91.56 174 ALA A N 1
ATOM 1380 C CA . ALA A 1 174 ? 6.299 -5.388 -12.242 1.00 91.56 174 ALA A CA 1
ATOM 1381 C C . ALA A 1 174 ? 5.918 -5.439 -10.753 1.00 91.56 174 ALA A C 1
ATOM 1383 O O . ALA A 1 174 ? 5.045 -6.211 -10.356 1.00 91.56 174 ALA A O 1
ATOM 1384 N N . PHE A 1 175 ? 6.502 -4.554 -9.942 1.00 89.94 175 PHE A N 1
ATOM 1385 C CA . PHE A 1 175 ? 6.172 -4.430 -8.524 1.00 89.94 175 PHE A CA 1
ATOM 1386 C C . PHE A 1 175 ? 4.696 -4.069 -8.294 1.00 89.94 175 PHE A C 1
ATOM 1388 O O . PHE A 1 175 ? 4.004 -4.735 -7.523 1.00 89.94 175 PHE A O 1
ATOM 1395 N N . PHE A 1 176 ? 4.172 -3.061 -8.998 1.00 91.81 176 PHE A N 1
ATOM 1396 C CA . PHE A 1 176 ? 2.761 -2.690 -8.859 1.00 91.81 176 PHE A CA 1
ATOM 1397 C C . PHE A 1 176 ? 1.801 -3.724 -9.464 1.00 91.81 176 PHE A C 1
ATOM 1399 O O . PHE A 1 176 ? 0.681 -3.860 -8.977 1.00 91.81 176 PHE A O 1
ATOM 1406 N N . GLN A 1 177 ? 2.209 -4.486 -10.483 1.00 94.50 177 GLN A N 1
ATOM 1407 C CA . GLN A 1 177 ? 1.423 -5.614 -10.997 1.00 94.50 177 GLN A CA 1
ATOM 1408 C C . GLN A 1 177 ? 1.295 -6.728 -9.954 1.00 94.50 177 GLN A C 1
ATOM 1410 O O . GLN A 1 177 ? 0.198 -7.251 -9.756 1.00 94.50 177 GLN A O 1
ATOM 1415 N N . GLN A 1 178 ? 2.382 -7.043 -9.245 1.00 92.31 178 GLN A N 1
ATOM 1416 C CA . GLN A 1 178 ? 2.354 -7.998 -8.138 1.00 92.31 178 GLN A CA 1
ATOM 1417 C C . GLN A 1 178 ? 1.425 -7.518 -7.014 1.00 92.31 178 GLN A C 1
ATOM 1419 O O . GLN A 1 178 ? 0.567 -8.277 -6.562 1.00 92.31 178 GLN A O 1
ATOM 1424 N N . GLN A 1 179 ? 1.523 -6.244 -6.618 1.00 90.62 179 GLN A N 1
ATOM 1425 C CA . GLN A 1 179 ? 0.595 -5.658 -5.645 1.00 90.62 179 GLN A CA 1
ATOM 1426 C C . GLN A 1 179 ? -0.860 -5.693 -6.119 1.00 90.62 179 GLN A C 1
ATOM 1428 O O . GLN A 1 179 ? -1.759 -5.931 -5.317 1.00 90.62 179 GLN A O 1
ATOM 1433 N N . LEU A 1 180 ? -1.117 -5.456 -7.409 1.00 95.44 180 LEU A N 1
ATOM 1434 C CA . LEU A 1 180 ? -2.471 -5.490 -7.954 1.00 95.44 180 LEU A CA 1
ATOM 1435 C C . LEU A 1 180 ? -3.073 -6.894 -7.855 1.00 95.44 180 LEU A C 1
ATOM 1437 O O . LEU A 1 180 ? -4.235 -7.033 -7.470 1.00 95.44 180 LEU A O 1
ATOM 1441 N N . ALA A 1 181 ? -2.292 -7.929 -8.174 1.00 93.31 181 ALA A N 1
ATOM 1442 C CA . ALA A 1 181 ? -2.718 -9.318 -8.040 1.00 93.31 181 ALA A CA 1
ATOM 1443 C C . ALA A 1 181 ? -3.038 -9.663 -6.576 1.00 93.31 181 ALA A C 1
ATOM 1445 O O . ALA A 1 181 ? -4.115 -10.184 -6.288 1.00 93.31 181 ALA A O 1
ATOM 1446 N N . ALA A 1 182 ? -2.156 -9.275 -5.650 1.00 91.31 182 ALA A N 1
ATOM 1447 C CA . ALA A 1 182 ? -2.357 -9.431 -4.212 1.00 91.31 182 ALA A CA 1
ATOM 1448 C C . ALA A 1 182 ? -3.625 -8.707 -3.716 1.00 91.31 182 ALA A C 1
ATOM 1450 O O . ALA A 1 182 ? -4.456 -9.303 -3.035 1.00 91.31 182 ALA A O 1
ATOM 1451 N N . ALA A 1 183 ? -3.834 -7.452 -4.124 1.00 92.25 183 ALA A N 1
ATOM 1452 C CA . ALA A 1 183 ? -5.021 -6.676 -3.762 1.00 92.25 183 ALA A CA 1
ATOM 1453 C C . ALA A 1 183 ? -6.316 -7.253 -4.353 1.00 92.25 183 ALA A C 1
ATOM 1455 O O . ALA A 1 183 ? -7.373 -7.177 -3.729 1.00 92.25 183 ALA A O 1
ATOM 1456 N N . THR A 1 184 ? -6.241 -7.857 -5.540 1.00 94.69 184 THR A N 1
ATOM 1457 C CA . THR A 1 184 ? -7.381 -8.542 -6.166 1.00 94.69 184 THR A CA 1
ATOM 1458 C C . THR A 1 184 ? -7.752 -9.808 -5.392 1.00 94.69 184 THR A C 1
ATOM 1460 O O . THR A 1 184 ? -8.932 -10.042 -5.135 1.00 94.69 184 THR A O 1
ATOM 1463 N N . ALA A 1 185 ? -6.759 -10.599 -4.974 1.00 92.56 185 ALA A N 1
ATOM 1464 C CA . ALA A 1 185 ? -6.976 -11.780 -4.138 1.00 92.56 185 ALA A CA 1
ATOM 1465 C C . ALA A 1 185 ? -7.553 -11.407 -2.761 1.00 92.56 185 ALA A C 1
ATOM 1467 O O . ALA A 1 185 ? -8.529 -12.010 -2.321 1.00 92.56 185 ALA A O 1
ATOM 1468 N N . ALA A 1 186 ? -7.016 -10.359 -2.131 1.00 92.00 186 ALA A N 1
ATOM 1469 C CA . ALA A 1 186 ? -7.536 -9.802 -0.886 1.00 92.00 186 ALA A CA 1
ATOM 1470 C C . ALA A 1 186 ? -9.017 -9.410 -1.004 1.00 92.00 186 ALA A C 1
ATOM 1472 O O . ALA A 1 186 ? -9.826 -9.833 -0.183 1.00 92.00 186 ALA A O 1
ATOM 1473 N N . LEU A 1 187 ? -9.388 -8.649 -2.043 1.00 95.94 187 LEU A N 1
ATOM 1474 C CA . LEU A 1 187 ? -10.780 -8.247 -2.280 1.00 95.94 187 LEU A CA 1
ATOM 1475 C C . LEU A 1 187 ? -11.712 -9.449 -2.460 1.00 95.94 187 LEU A C 1
ATOM 1477 O O . LEU A 1 187 ? -12.800 -9.449 -1.894 1.00 95.94 187 LEU A O 1
ATOM 1481 N N . LYS A 1 188 ? -11.273 -10.486 -3.186 1.00 94.62 188 LYS A N 1
ATOM 1482 C CA . LYS A 1 188 ? -12.040 -11.728 -3.342 1.00 94.62 188 LYS A CA 1
ATOM 1483 C C . LYS A 1 188 ? -12.293 -12.406 -1.991 1.00 94.62 188 LYS A C 1
ATOM 1485 O O . LYS A 1 188 ? -13.433 -12.740 -1.689 1.00 94.62 188 LYS A O 1
ATOM 1490 N N . ASN A 1 189 ? -11.255 -12.556 -1.170 1.00 92.31 189 ASN A N 1
ATOM 1491 C CA . ASN A 1 189 ? -11.377 -13.182 0.149 1.00 92.31 189 ASN A CA 1
ATOM 1492 C C . ASN A 1 189 ? -12.302 -12.375 1.075 1.00 92.31 189 ASN A C 1
ATOM 1494 O O . ASN A 1 189 ? -13.161 -12.945 1.745 1.00 92.31 189 ASN A O 1
ATOM 1498 N N . ILE A 1 190 ? -12.186 -11.043 1.059 1.00 93.19 190 ILE A N 1
ATOM 1499 C CA . ILE A 1 190 ? -13.069 -10.150 1.820 1.00 93.19 190 ILE A CA 1
ATOM 1500 C C . ILE A 1 190 ? -14.525 -10.302 1.362 1.00 93.19 190 ILE A C 1
ATOM 1502 O O . ILE A 1 190 ? -15.416 -10.392 2.207 1.00 93.19 190 ILE A O 1
ATOM 1506 N N . ASP A 1 191 ? -14.780 -10.360 0.052 1.00 93.62 191 ASP A N 1
ATOM 1507 C CA . ASP A 1 191 ? -16.125 -10.559 -0.497 1.00 93.62 191 ASP A CA 1
ATOM 1508 C C . ASP A 1 191 ? -16.728 -11.906 -0.064 1.00 93.62 191 ASP A C 1
ATOM 1510 O O . ASP A 1 191 ? -17.903 -11.956 0.322 1.00 93.62 191 ASP A O 1
ATOM 1514 N N . ASP A 1 192 ? -15.920 -12.970 -0.042 1.00 92.06 192 ASP A N 1
ATOM 1515 C CA . ASP A 1 192 ? -16.334 -14.304 0.399 1.00 92.06 192 ASP A CA 1
ATOM 1516 C C . ASP A 1 192 ? -16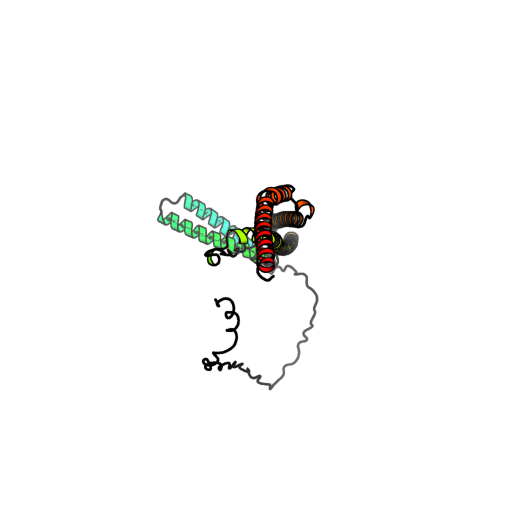.692 -14.325 1.901 1.00 92.06 192 ASP A C 1
ATOM 1518 O O . ASP A 1 192 ? -17.738 -14.865 2.282 1.00 92.06 192 ASP A O 1
ATOM 1522 N N . TYR A 1 193 ? -15.886 -13.691 2.765 1.00 90.94 193 TYR A N 1
ATOM 1523 C CA . TYR A 1 193 ? -16.195 -13.561 4.197 1.00 90.94 193 TYR A CA 1
ATOM 1524 C C . TYR A 1 193 ? -17.415 -12.670 4.448 1.00 90.94 193 TYR A C 1
ATOM 1526 O O . TYR A 1 193 ? -18.304 -13.027 5.222 1.00 90.94 193 TYR A O 1
ATOM 1534 N N . LYS A 1 194 ? -17.525 -11.542 3.746 1.00 91.88 194 LYS A N 1
ATOM 1535 C CA . LYS A 1 194 ? -18.669 -10.626 3.838 1.00 91.88 194 LYS A CA 1
ATOM 1536 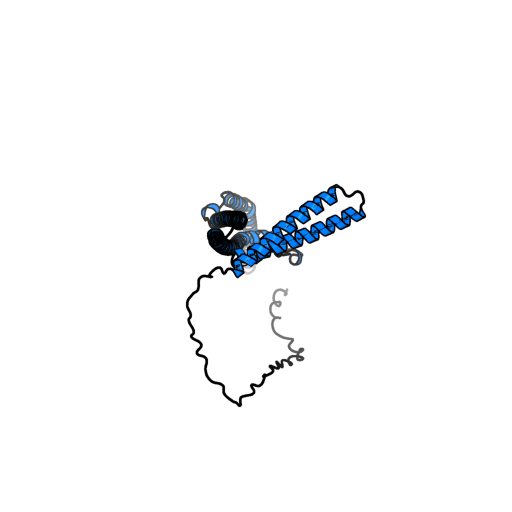C C . LYS A 1 194 ? -19.992 -11.314 3.499 1.00 91.88 194 LYS A C 1
ATOM 1538 O O . LYS A 1 194 ? -21.010 -11.037 4.136 1.00 91.88 194 LYS A O 1
ATOM 1543 N N . ALA A 1 195 ? -19.998 -12.198 2.499 1.00 91.62 195 ALA A N 1
ATOM 1544 C CA . ALA A 1 195 ? -21.189 -12.941 2.090 1.00 91.62 195 ALA A CA 1
ATOM 1545 C C . ALA A 1 195 ? -21.647 -13.960 3.146 1.00 91.62 195 ALA A C 1
ATOM 1547 O O . ALA A 1 195 ? -22.847 -14.202 3.277 1.00 91.62 195 ALA A O 1
ATOM 1548 N N . LYS A 1 196 ? -20.703 -14.528 3.906 1.00 91.81 196 LYS A N 1
ATOM 1549 C CA . LYS A 1 196 ? -20.937 -15.574 4.915 1.00 91.81 196 LYS A CA 1
ATOM 1550 C C . LYS A 1 196 ? -21.023 -15.035 6.352 1.00 91.81 196 LYS A C 1
ATOM 1552 O O . LYS A 1 196 ? -21.221 -15.820 7.275 1.00 91.81 196 LYS A O 1
ATOM 1557 N N . ALA A 1 197 ? -20.874 -13.723 6.546 1.00 89.69 197 ALA A N 1
ATOM 1558 C CA . ALA A 1 197 ? -20.826 -13.101 7.864 1.00 89.69 197 ALA A CA 1
ATOM 1559 C C . ALA A 1 197 ? -22.117 -13.367 8.678 1.00 89.69 197 ALA A C 1
ATOM 1561 O O . ALA A 1 197 ? -23.213 -13.065 8.193 1.00 89.69 197 ALA A O 1
ATOM 1562 N N . PRO A 1 198 ? -22.012 -13.885 9.918 1.00 87.50 198 PRO A N 1
ATOM 1563 C CA . PRO A 1 198 ? -23.167 -14.295 10.721 1.00 87.50 198 PRO A CA 1
ATOM 1564 C C . PRO A 1 198 ? -23.952 -13.128 11.340 1.00 87.50 198 PRO A C 1
ATOM 1566 O O . PRO A 1 198 ? -25.122 -13.298 11.678 1.00 87.50 198 PRO A O 1
ATOM 1569 N N . SER A 1 199 ? -23.341 -11.947 11.490 1.00 90.06 199 SER A N 1
ATOM 1570 C CA . SER A 1 199 ? -23.963 -10.774 12.116 1.00 90.06 199 SER A CA 1
ATOM 1571 C C . SER A 1 199 ? -23.892 -9.526 11.229 1.00 90.06 199 SER A C 1
ATOM 1573 O O . SER A 1 199 ? -23.005 -9.374 10.384 1.00 90.06 199 SER A O 1
ATOM 1575 N N . GLY A 1 200 ? -24.843 -8.605 11.427 1.00 89.00 200 GLY A N 1
ATOM 1576 C CA . GLY A 1 200 ? -24.882 -7.330 10.704 1.00 89.00 200 GLY A CA 1
ATOM 1577 C C . GLY A 1 200 ? -23.699 -6.413 11.032 1.00 89.00 200 GLY A C 1
ATOM 1578 O O . GLY A 1 200 ? -23.206 -5.721 10.145 1.00 89.00 200 GLY A O 1
ATOM 1579 N N . GLU A 1 201 ? -23.210 -6.453 12.274 1.00 87.81 201 GLU A N 1
ATOM 1580 C CA . GLU A 1 201 ? -22.034 -5.689 12.711 1.00 87.81 201 GLU A CA 1
ATOM 1581 C C . GLU A 1 201 ? -20.763 -6.174 12.013 1.00 87.81 201 GLU A C 1
ATOM 1583 O O . GLU A 1 201 ? -20.032 -5.370 11.435 1.00 87.81 201 GLU A O 1
ATOM 1588 N N . LEU A 1 202 ? -20.551 -7.494 11.960 1.00 88.88 202 LEU A N 1
ATOM 1589 C CA . LEU A 1 202 ? -19.388 -8.071 11.292 1.00 88.88 202 LEU A CA 1
ATOM 1590 C C . LEU A 1 202 ? -19.435 -7.838 9.778 1.00 88.88 202 LEU A C 1
ATOM 1592 O O . LEU A 1 202 ? -18.422 -7.517 9.159 1.00 88.88 202 LEU A O 1
ATOM 1596 N N . LYS A 1 203 ? -20.627 -7.911 9.175 1.00 92.69 203 LYS A N 1
ATOM 1597 C CA . LYS A 1 203 ? -20.827 -7.527 7.772 1.00 92.69 203 LYS A CA 1
ATOM 1598 C C . LYS A 1 203 ? -20.485 -6.053 7.530 1.00 92.69 203 LYS A C 1
ATOM 1600 O O . LYS A 1 203 ? -19.885 -5.733 6.507 1.00 92.69 203 LYS A O 1
ATOM 1605 N N . GLY A 1 204 ? -20.826 -5.168 8.469 1.00 91.62 204 GLY A N 1
ATOM 1606 C CA . GLY A 1 204 ? -20.404 -3.766 8.462 1.00 91.62 204 GLY A CA 1
ATOM 1607 C C . GLY A 1 204 ? -18.881 -3.617 8.496 1.00 91.62 204 GLY A C 1
ATOM 1608 O O . GLY A 1 204 ? -18.321 -2.924 7.653 1.00 91.62 204 GLY A O 1
ATOM 1609 N N . ALA A 1 205 ? -18.204 -4.345 9.387 1.00 89.69 205 ALA A N 1
ATOM 1610 C CA . ALA A 1 205 ? -16.744 -4.344 9.479 1.00 89.69 205 ALA A CA 1
ATOM 1611 C C . ALA A 1 205 ? -16.065 -4.810 8.176 1.00 89.69 205 ALA A C 1
ATOM 1613 O O . ALA A 1 205 ? -15.079 -4.213 7.737 1.00 89.69 205 ALA A O 1
ATOM 1614 N N . PHE A 1 206 ? -16.610 -5.840 7.517 1.00 93.56 206 PHE A N 1
ATOM 1615 C CA . PHE A 1 206 ? -16.120 -6.278 6.208 1.00 93.56 206 PHE A CA 1
ATOM 1616 C C . PHE A 1 206 ? -16.403 -5.269 5.089 1.00 93.56 206 PHE A C 1
ATOM 1618 O O . PHE A 1 206 ? -15.553 -5.114 4.218 1.00 93.56 206 PHE A O 1
ATOM 1625 N N . ASN A 1 207 ? -17.531 -4.548 5.114 1.00 94.56 207 ASN A N 1
ATOM 1626 C CA . ASN A 1 207 ? -17.791 -3.466 4.151 1.00 94.56 207 ASN A CA 1
ATOM 1627 C C . ASN A 1 207 ? -16.752 -2.341 4.272 1.00 94.56 207 ASN A C 1
ATOM 1629 O O . ASN A 1 207 ? -16.243 -1.854 3.261 1.00 94.56 207 ASN A O 1
ATOM 1633 N N . ASP A 1 208 ? -16.418 -1.937 5.499 1.00 92.88 208 ASP A N 1
ATOM 1634 C CA . ASP A 1 208 ? -15.400 -0.910 5.743 1.00 92.88 208 ASP A CA 1
ATOM 1635 C C . ASP A 1 208 ? -14.023 -1.377 5.252 1.00 92.88 208 ASP A C 1
ATOM 1637 O O . ASP A 1 208 ? -13.286 -0.628 4.600 1.00 92.88 208 ASP A O 1
ATOM 1641 N N . LEU A 1 209 ? -13.686 -2.642 5.523 1.00 93.00 209 LEU A N 1
ATOM 1642 C CA . LEU A 1 209 ? -12.449 -3.252 5.052 1.00 93.00 209 LEU A CA 1
ATOM 1643 C C . LEU A 1 209 ? -12.391 -3.314 3.516 1.00 93.00 209 LEU A C 1
ATOM 1645 O O . LEU A 1 209 ? -11.383 -2.932 2.919 1.00 93.00 209 LEU A O 1
ATOM 1649 N N . GLU A 1 210 ? -13.471 -3.752 2.873 1.00 95.38 210 GLU A N 1
ATOM 1650 C CA . GLU A 1 210 ? -13.604 -3.806 1.418 1.00 95.38 210 GLU A CA 1
ATOM 1651 C C . GLU A 1 210 ? -13.423 -2.420 0.792 1.00 95.38 210 GLU A C 1
ATOM 1653 O O . GLU A 1 210 ? -12.674 -2.275 -0.174 1.00 95.38 210 GLU A O 1
ATOM 1658 N N . ALA A 1 211 ? -14.057 -1.384 1.349 1.00 95.94 211 ALA A N 1
ATOM 1659 C CA . ALA A 1 211 ? -13.933 -0.016 0.856 1.00 95.94 211 ALA A CA 1
ATOM 1660 C C . ALA A 1 211 ? -12.473 0.472 0.889 1.00 95.94 211 ALA A C 1
ATOM 1662 O O . ALA A 1 211 ? -11.987 1.066 -0.082 1.00 95.94 211 ALA A O 1
ATOM 1663 N N . ASN A 1 212 ? -11.747 0.168 1.969 1.00 93.62 212 ASN A N 1
ATOM 1664 C CA . ASN A 1 212 ? -10.329 0.501 2.103 1.00 93.62 212 ASN A CA 1
ATOM 1665 C C . ASN A 1 212 ? -9.463 -0.239 1.073 1.00 93.62 212 ASN A C 1
ATOM 1667 O O . ASN A 1 212 ? -8.641 0.382 0.390 1.00 93.62 212 ASN A O 1
ATOM 1671 N N . TRP A 1 213 ? -9.673 -1.547 0.910 1.00 95.12 213 TRP A N 1
ATOM 1672 C CA . TRP A 1 213 ? -8.942 -2.355 -0.068 1.00 95.12 213 TRP A CA 1
ATOM 1673 C C . TRP A 1 213 ? -9.256 -1.965 -1.511 1.00 95.12 213 TRP A C 1
ATOM 1675 O O . TRP A 1 213 ? -8.351 -1.931 -2.344 1.00 95.12 213 TRP A O 1
ATOM 1685 N N . ARG A 1 214 ? -10.499 -1.580 -1.805 1.00 96.56 214 ARG A N 1
ATOM 1686 C CA . ARG A 1 214 ? -10.919 -1.099 -3.126 1.00 96.56 214 ARG A CA 1
ATOM 1687 C C . ARG A 1 214 ? -10.218 0.207 -3.481 1.00 96.56 214 ARG A C 1
ATOM 1689 O O . ARG A 1 214 ? -9.623 0.311 -4.550 1.00 96.56 214 ARG A O 1
ATOM 1696 N N . LYS A 1 215 ? -10.164 1.156 -2.541 1.00 94.88 215 LYS A N 1
ATOM 1697 C CA . LYS A 1 215 ? -9.403 2.403 -2.705 1.00 94.88 215 LYS A CA 1
ATOM 1698 C C . LYS A 1 215 ? -7.913 2.139 -2.956 1.00 94.88 215 LYS A C 1
ATOM 1700 O O . LYS A 1 215 ? -7.320 2.771 -3.830 1.00 94.88 215 LYS A O 1
ATOM 1705 N N . ARG A 1 216 ? -7.308 1.206 -2.212 1.00 92.62 216 ARG A N 1
ATOM 1706 C CA . ARG A 1 216 ? -5.902 0.796 -2.390 1.00 92.62 216 ARG A CA 1
ATOM 1707 C C . ARG A 1 216 ? -5.669 0.194 -3.779 1.00 92.62 216 ARG A C 1
ATOM 1709 O O . ARG A 1 216 ? -4.770 0.634 -4.492 1.00 92.62 216 ARG A O 1
ATOM 1716 N N . HIS A 1 217 ? -6.514 -0.748 -4.184 1.00 96.19 217 HIS A N 1
ATOM 1717 C CA . HIS A 1 217 ? -6.493 -1.380 -5.502 1.00 96.19 217 HIS A CA 1
ATOM 1718 C C . HIS A 1 217 ? -6.612 -0.356 -6.646 1.00 96.19 217 HIS A C 1
ATOM 1720 O O . HIS A 1 217 ? -5.822 -0.384 -7.593 1.00 96.19 217 HIS A O 1
ATOM 1726 N N . ASP A 1 218 ? -7.542 0.593 -6.548 1.00 94.25 218 ASP A N 1
ATOM 1727 C CA . ASP A 1 218 ? -7.747 1.614 -7.582 1.00 94.25 218 ASP A CA 1
ATOM 1728 C C . ASP A 1 218 ? -6.575 2.605 -7.657 1.00 94.25 218 ASP A C 1
ATOM 1730 O O . ASP A 1 218 ? -6.178 3.037 -8.746 1.00 94.25 218 ASP A O 1
ATOM 1734 N N . GLY A 1 219 ? -5.948 2.904 -6.514 1.00 92.94 219 GLY A N 1
ATOM 1735 C CA . GLY A 1 219 ? -4.690 3.648 -6.455 1.00 92.94 219 GLY A CA 1
ATOM 1736 C C . GLY A 1 219 ? -3.555 2.945 -7.208 1.00 92.94 219 GLY A C 1
ATOM 1737 O O . GLY A 1 219 ? -2.867 3.576 -8.014 1.00 92.94 219 GLY A O 1
ATOM 1738 N N . ILE A 1 220 ? -3.403 1.630 -7.017 1.00 94.19 220 ILE A N 1
ATOM 1739 C CA . ILE A 1 220 ? -2.404 0.808 -7.723 1.00 94.19 220 ILE A CA 1
ATOM 1740 C C . ILE A 1 220 ? -2.669 0.807 -9.233 1.00 94.19 220 ILE A C 1
ATOM 1742 O O . ILE A 1 220 ? -1.748 1.040 -10.018 1.00 94.19 220 ILE A O 1
ATOM 1746 N N . LYS A 1 221 ? -3.927 0.627 -9.662 1.00 95.62 221 LYS A N 1
ATOM 1747 C CA . LYS A 1 221 ? -4.307 0.706 -11.086 1.00 95.62 221 LYS A CA 1
ATOM 1748 C C . LYS A 1 221 ? -3.976 2.060 -11.705 1.00 95.62 221 LYS A C 1
ATOM 1750 O O . LYS A 1 221 ? -3.448 2.123 -12.817 1.00 95.62 221 LYS A O 1
ATOM 1755 N N . SER A 1 222 ? -4.251 3.139 -10.980 1.00 93.69 222 SER A N 1
ATOM 1756 C CA . SER A 1 222 ? -3.943 4.498 -11.431 1.00 93.69 222 SER A CA 1
ATOM 1757 C C . SER A 1 222 ? -2.434 4.693 -11.610 1.00 93.69 222 SER A C 1
ATOM 1759 O O . SER A 1 222 ? -1.993 5.223 -12.630 1.00 93.69 222 SER A O 1
ATOM 1761 N N . ARG A 1 223 ? -1.619 4.192 -10.669 1.00 92.12 223 ARG A N 1
ATOM 1762 C CA . ARG A 1 223 ? -0.152 4.233 -10.768 1.00 92.12 223 ARG A CA 1
ATOM 1763 C C . ARG A 1 223 ? 0.371 3.399 -11.936 1.00 92.12 223 ARG A C 1
ATOM 1765 O O . ARG A 1 223 ? 1.213 3.890 -12.683 1.00 92.12 223 ARG A O 1
ATOM 1772 N N . LEU A 1 224 ? -0.160 2.193 -12.144 1.00 95.75 224 LEU A N 1
ATOM 1773 C CA . LEU A 1 224 ? 0.184 1.355 -13.297 1.00 95.75 224 LEU A CA 1
ATOM 1774 C C . LEU A 1 224 ? -0.129 2.042 -14.626 1.00 95.75 224 LEU A C 1
ATOM 1776 O O . LEU A 1 224 ? 0.696 1.990 -15.533 1.00 95.75 224 LEU A O 1
ATOM 1780 N N . THR A 1 225 ? -1.271 2.725 -14.714 1.00 94.44 225 THR A N 1
ATOM 1781 C CA . THR A 1 225 ? -1.675 3.482 -15.911 1.00 94.44 225 THR A CA 1
ATOM 1782 C C . THR A 1 225 ? -0.696 4.620 -16.211 1.00 94.44 225 THR A C 1
ATOM 1784 O O . THR A 1 225 ? -0.312 4.843 -17.359 1.00 94.44 225 THR A O 1
ATOM 1787 N N . LEU A 1 226 ? -0.239 5.331 -15.176 1.00 94.44 226 LEU A N 1
ATOM 1788 C CA . LEU A 1 226 ? 0.772 6.374 -15.338 1.00 94.44 226 LEU A CA 1
ATOM 1789 C C . LEU A 1 226 ? 2.118 5.794 -15.796 1.00 94.44 226 LEU A C 1
ATOM 1791 O O . LEU A 1 226 ? 2.742 6.344 -16.700 1.00 94.44 226 LEU A O 1
ATOM 1795 N N . ILE A 1 227 ? 2.560 4.685 -15.197 1.00 92.62 227 ILE A N 1
ATOM 1796 C CA . ILE A 1 227 ? 3.814 4.015 -15.571 1.00 92.62 227 ILE A CA 1
ATOM 1797 C C . ILE A 1 227 ? 3.748 3.508 -17.015 1.00 92.62 227 ILE A C 1
ATOM 1799 O O . ILE A 1 227 ? 4.704 3.699 -17.765 1.00 92.62 227 ILE A O 1
ATOM 1803 N N . SER A 1 228 ? 2.627 2.908 -17.434 1.00 93.69 228 SER A N 1
ATOM 1804 C CA . SER A 1 228 ? 2.458 2.446 -18.814 1.00 93.69 228 SER A CA 1
ATOM 1805 C C . SER A 1 228 ? 2.503 3.603 -19.806 1.00 93.69 228 SER A C 1
ATOM 1807 O O . SER A 1 228 ? 3.193 3.491 -20.813 1.00 93.69 228 SER A O 1
ATOM 1809 N N . LEU A 1 229 ? 1.861 4.734 -19.489 1.00 91.12 229 LEU A N 1
ATOM 1810 C CA . LEU A 1 229 ? 1.914 5.935 -20.326 1.00 91.12 229 LEU A CA 1
ATOM 1811 C C . LEU A 1 229 ? 3.347 6.485 -20.440 1.00 91.12 229 LEU A C 1
ATOM 1813 O O . LEU A 1 229 ? 3.793 6.846 -21.526 1.00 91.12 229 LEU A O 1
ATOM 1817 N N . GLN A 1 230 ? 4.098 6.516 -19.335 1.00 88.75 230 GLN A N 1
ATOM 1818 C CA . GLN A 1 230 ? 5.499 6.951 -19.342 1.00 88.75 230 GLN A CA 1
ATOM 1819 C C . GLN A 1 230 ? 6.402 5.999 -20.135 1.00 88.75 230 GLN A C 1
ATOM 1821 O O . GLN A 1 230 ? 7.318 6.448 -20.824 1.00 88.75 230 GLN A O 1
ATOM 1826 N N . LEU A 1 231 ? 6.166 4.688 -20.041 1.00 92.75 231 LEU A N 1
ATOM 1827 C CA . LEU A 1 231 ? 6.879 3.692 -20.838 1.00 92.75 231 LEU A CA 1
ATOM 1828 C C . LEU A 1 231 ? 6.573 3.854 -22.327 1.00 92.75 231 LEU A C 1
ATOM 1830 O O . LEU A 1 231 ? 7.506 3.839 -23.125 1.00 92.75 231 LEU A O 1
ATOM 1834 N N . GLU A 1 232 ? 5.308 4.057 -22.690 1.00 90.56 232 GLU A N 1
ATOM 1835 C CA . GLU A 1 232 ? 4.882 4.309 -24.068 1.00 90.56 232 GLU A CA 1
ATOM 1836 C C . GLU A 1 232 ? 5.535 5.580 -24.627 1.00 90.56 232 GLU A C 1
ATOM 1838 O O . GLU A 1 232 ? 6.113 5.552 -25.715 1.00 90.56 232 GLU A O 1
ATOM 1843 N N . GLU A 1 233 ? 5.559 6.671 -23.857 1.00 86.75 233 GLU A N 1
ATOM 1844 C CA . GLU A 1 233 ? 6.244 7.908 -24.247 1.00 86.75 233 GLU A CA 1
ATOM 1845 C C . GLU A 1 233 ? 7.753 7.689 -24.457 1.00 86.75 233 GLU A C 1
ATOM 1847 O O . GLU A 1 233 ? 8.329 8.168 -25.436 1.00 86.75 233 GLU A O 1
ATOM 1852 N N . LEU A 1 234 ? 8.404 6.925 -23.574 1.00 86.00 234 LEU A N 1
ATOM 1853 C CA . LEU A 1 234 ? 9.836 6.623 -23.668 1.00 86.00 234 LEU A CA 1
ATOM 1854 C C . LEU A 1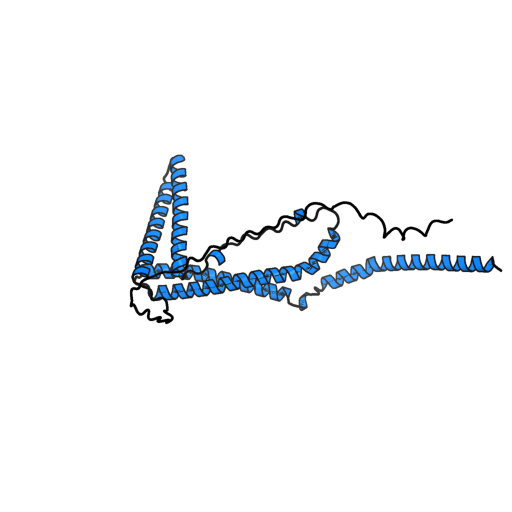 234 ? 10.177 5.568 -24.724 1.00 86.00 234 LEU A C 1
ATOM 1856 O O . LEU A 1 234 ? 11.351 5.432 -25.072 1.00 86.00 234 LEU A O 1
ATOM 1860 N N . GLN A 1 235 ? 9.209 4.818 -25.238 1.00 83.19 235 GLN A N 1
ATOM 1861 C CA . GLN A 1 235 ? 9.404 3.825 -26.300 1.00 83.19 235 GLN A CA 1
ATOM 1862 C C . GLN A 1 235 ? 8.972 4.353 -27.672 1.00 83.19 235 GLN A C 1
ATOM 1864 O O . GLN A 1 235 ? 9.455 3.855 -28.686 1.00 83.19 235 GLN A O 1
ATOM 1869 N N . SER A 1 236 ? 8.143 5.399 -27.706 1.00 78.81 236 SER A N 1
ATOM 1870 C CA . SER A 1 236 ? 7.665 6.034 -28.932 1.00 78.81 236 SER A CA 1
ATOM 1871 C C . SER A 1 236 ? 8.826 6.562 -29.788 1.00 78.81 236 SER A C 1
ATOM 1873 O O . SER A 1 236 ? 9.607 7.409 -29.324 1.00 78.81 236 SER A O 1
ATOM 1875 N N . PRO A 1 237 ? 8.949 6.099 -31.047 1.00 60.72 237 PRO A N 1
ATOM 1876 C CA . PRO A 1 237 ? 10.001 6.554 -31.944 1.00 60.72 237 PRO A CA 1
ATOM 1877 C C . PRO A 1 237 ? 9.856 8.021 -32.372 1.00 60.72 237 PRO A C 1
ATOM 1879 O O . PRO A 1 237 ? 10.851 8.715 -32.559 1.00 60.72 237 PRO A O 1
ATOM 1882 N N . ASP A 1 238 ? 8.627 8.533 -32.450 1.00 53.84 238 ASP A N 1
ATOM 1883 C CA . ASP A 1 238 ? 8.324 9.827 -33.085 1.00 53.84 238 ASP A CA 1
ATOM 1884 C C . ASP A 1 238 ? 8.743 11.073 -32.285 1.00 53.84 238 ASP A C 1
ATOM 1886 O O . ASP A 1 238 ? 8.675 12.192 -32.792 1.00 53.84 238 ASP A O 1
ATOM 1890 N N . ARG A 1 239 ? 9.247 10.903 -31.055 1.00 49.97 239 ARG A N 1
ATOM 1891 C CA . ARG A 1 239 ? 9.876 11.985 -30.268 1.00 49.97 239 ARG A CA 1
ATOM 1892 C 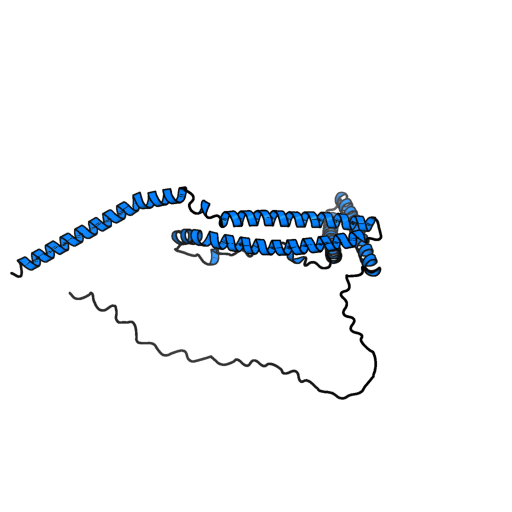C . ARG A 1 239 ? 11.405 11.884 -30.196 1.00 49.97 239 ARG A C 1
ATOM 1894 O O . ARG A 1 239 ? 12.038 12.732 -29.575 1.00 49.97 239 ARG A O 1
ATOM 1901 N N . LEU A 1 240 ? 12.015 10.859 -30.810 1.00 49.97 240 LEU A N 1
ATOM 1902 C CA . LEU A 1 240 ? 13.468 10.597 -30.769 1.00 49.97 240 LEU A CA 1
ATOM 1903 C C . LEU A 1 240 ? 14.318 11.708 -31.403 1.00 49.97 240 LEU A C 1
ATOM 1905 O O . LEU A 1 240 ? 15.498 11.825 -31.085 1.00 49.97 240 LEU A O 1
ATOM 1909 N N . ILE A 1 241 ? 13.721 12.535 -32.257 1.00 48.31 241 ILE A N 1
ATOM 1910 C CA . ILE A 1 241 ? 14.334 13.730 -32.831 1.00 48.31 241 ILE A CA 1
ATOM 1911 C C . ILE A 1 241 ? 13.378 14.884 -32.530 1.00 48.31 241 ILE A C 1
ATOM 1913 O O . ILE A 1 241 ? 12.610 15.320 -33.387 1.00 48.31 241 ILE A O 1
ATOM 1917 N N . ASP A 1 242 ? 13.367 15.351 -31.281 1.00 51.56 242 ASP A N 1
ATOM 1918 C CA . ASP A 1 242 ? 12.776 16.652 -30.983 1.00 51.56 242 ASP A CA 1
ATOM 1919 C C . ASP A 1 242 ? 13.421 17.661 -31.945 1.00 51.56 242 ASP A C 1
ATOM 1921 O O . ASP A 1 242 ? 14.648 17.762 -32.017 1.00 51.56 242 ASP A O 1
ATOM 1925 N N . LYS A 1 243 ? 12.615 18.353 -32.758 1.00 49.22 243 LYS A N 1
ATOM 1926 C CA . LYS A 1 243 ? 13.081 19.179 -33.893 1.00 49.22 243 LYS A CA 1
ATOM 1927 C C . LYS A 1 243 ? 14.150 20.216 -33.489 1.00 49.22 243 LYS A C 1
ATOM 1929 O O . LYS A 1 243 ? 14.897 20.692 -34.338 1.00 49.22 243 LYS A O 1
ATOM 1934 N N . ARG A 1 244 ? 14.275 20.500 -32.187 1.00 50.06 244 ARG A N 1
ATOM 1935 C CA . ARG A 1 244 ? 15.288 21.357 -31.555 1.00 50.06 244 ARG A CA 1
ATOM 1936 C C . ARG A 1 244 ? 16.714 20.799 -31.502 1.00 50.06 244 ARG A C 1
ATOM 1938 O O . ARG A 1 244 ? 17.657 21.590 -31.580 1.00 50.06 244 ARG A O 1
ATOM 1945 N N . THR A 1 245 ? 16.927 19.488 -31.366 1.00 55.19 245 THR A N 1
ATOM 1946 C CA . THR A 1 245 ? 18.302 18.947 -31.286 1.00 55.19 245 THR A CA 1
ATOM 1947 C C . THR A 1 245 ? 18.982 18.959 -32.648 1.00 55.19 245 THR A C 1
ATOM 1949 O O . THR A 1 245 ? 20.155 19.316 -32.732 1.00 55.19 245 THR A O 1
ATOM 1952 N N . GLY A 1 246 ? 18.237 18.684 -33.725 1.00 59.41 246 GLY A N 1
ATOM 1953 C CA . GLY A 1 246 ? 18.741 18.801 -35.095 1.00 59.41 246 GLY A CA 1
ATOM 1954 C C . GLY A 1 246 ? 19.203 20.220 -35.438 1.00 59.41 246 GLY A C 1
ATOM 1955 O O . GLY A 1 246 ? 20.260 20.395 -36.037 1.00 59.41 246 GLY A O 1
ATOM 1956 N N . GLU A 1 247 ? 18.463 21.240 -35.006 1.00 57.94 247 GLU A N 1
ATOM 1957 C CA . GLU A 1 247 ? 18.786 22.647 -35.272 1.00 57.94 247 GLU A CA 1
ATOM 1958 C C . GLU A 1 247 ? 20.017 23.122 -34.476 1.00 57.94 247 GLU A C 1
ATOM 1960 O O . GLU A 1 247 ? 20.897 23.797 -35.013 1.00 57.94 247 GLU A O 1
ATOM 1965 N N . THR A 1 248 ? 20.149 22.667 -33.226 1.00 57.88 248 THR A N 1
ATOM 1966 C CA . THR A 1 248 ? 21.311 22.963 -32.370 1.00 57.88 248 THR A CA 1
ATOM 1967 C C . THR A 1 248 ? 22.577 22.264 -32.878 1.00 57.88 248 THR A C 1
ATOM 1969 O O . THR A 1 248 ? 23.632 22.889 -32.976 1.00 57.88 248 THR A O 1
ATOM 1972 N N . LEU A 1 249 ? 22.477 20.992 -33.286 1.00 63.25 249 LEU A N 1
ATOM 1973 C CA . LEU A 1 249 ? 23.595 20.239 -33.862 1.00 63.25 249 LEU A CA 1
ATOM 1974 C C . LEU A 1 249 ? 24.034 20.839 -35.208 1.00 63.25 249 LEU A C 1
ATOM 1976 O O . LEU A 1 249 ? 25.228 20.986 -35.463 1.00 63.25 249 LEU A O 1
ATOM 1980 N N . LYS A 1 250 ? 23.081 21.280 -36.040 1.00 65.62 250 LYS A N 1
ATOM 1981 C CA . LYS A 1 250 ? 23.361 21.965 -37.310 1.00 65.62 250 LYS A CA 1
ATOM 1982 C C . LYS A 1 250 ? 24.096 23.293 -37.094 1.00 65.62 250 LYS A C 1
ATOM 1984 O O . LYS A 1 250 ? 25.043 23.575 -37.822 1.00 65.62 250 LYS A O 1
ATOM 1989 N N . ASN A 1 251 ? 23.743 24.059 -36.061 1.00 64.38 251 ASN A N 1
ATOM 1990 C CA . ASN A 1 251 ? 24.439 25.304 -35.712 1.00 64.38 251 ASN A CA 1
ATOM 1991 C C . ASN A 1 251 ? 25.857 25.067 -35.155 1.00 64.38 251 ASN A C 1
ATOM 1993 O O . ASN A 1 251 ? 26.770 25.831 -35.470 1.00 64.38 251 ASN A O 1
ATOM 1997 N N . LEU A 1 252 ? 26.081 23.983 -34.404 1.00 63.47 252 LEU A N 1
ATOM 1998 C CA . LEU A 1 252 ? 27.412 23.602 -33.906 1.00 63.47 252 LEU A CA 1
ATOM 1999 C C . LEU A 1 252 ? 28.351 23.137 -35.033 1.00 63.47 252 LEU A C 1
ATOM 2001 O O . LEU A 1 252 ? 29.519 23.538 -35.070 1.00 63.47 252 LEU A O 1
ATOM 2005 N N . LEU A 1 253 ? 27.835 22.349 -35.985 1.00 64.25 253 LEU A N 1
ATOM 2006 C CA . LEU A 1 253 ? 28.571 21.951 -37.191 1.00 64.25 253 LEU A CA 1
ATOM 2007 C C . LEU A 1 253 ? 28.844 23.138 -38.126 1.00 64.25 253 LEU A C 1
ATOM 2009 O O . LEU A 1 253 ? 29.922 23.223 -38.711 1.00 64.25 253 LEU A O 1
ATOM 2013 N N . SER A 1 254 ? 27.895 24.069 -38.253 1.00 67.81 254 SER A N 1
ATOM 2014 C CA . SER A 1 254 ? 28.025 25.186 -39.191 1.00 67.81 254 SER A CA 1
ATOM 2015 C C . SER A 1 254 ? 28.936 26.312 -38.688 1.00 67.81 254 SER A C 1
ATOM 2017 O O . SER A 1 254 ? 29.550 26.984 -39.511 1.00 67.81 254 SER A O 1
ATOM 2019 N N . GLY A 1 255 ? 29.033 26.536 -37.371 1.00 63.56 255 GLY A N 1
ATOM 2020 C CA . GLY A 1 255 ? 29.819 27.638 -36.801 1.00 63.56 255 GLY A CA 1
ATOM 2021 C C . GLY A 1 255 ? 31.246 27.252 -36.407 1.00 63.56 255 GLY A C 1
ATOM 2022 O O . GLY A 1 255 ? 32.219 27.796 -36.927 1.00 63.56 255 GLY A O 1
ATOM 2023 N N . SER A 1 256 ? 31.390 26.301 -35.483 1.00 68.69 256 SER A N 1
ATOM 2024 C CA . SER A 1 256 ? 32.688 26.013 -34.852 1.00 68.69 256 SER A CA 1
ATOM 2025 C C . SER A 1 256 ? 33.519 24.988 -35.624 1.00 68.69 256 SER A C 1
ATOM 2027 O O . SER A 1 256 ? 34.740 25.120 -35.717 1.00 68.69 256 SER A O 1
ATOM 2029 N N . LEU A 1 257 ? 32.870 23.989 -36.228 1.00 74.94 257 LEU A N 1
ATOM 2030 C CA . LEU A 1 257 ? 33.541 22.963 -37.034 1.00 74.94 257 LEU A CA 1
ATOM 2031 C C . LEU A 1 257 ? 34.086 23.522 -38.350 1.00 74.94 257 LEU A C 1
ATOM 2033 O O . LEU A 1 257 ? 35.171 23.126 -38.766 1.00 74.94 257 LEU A O 1
ATOM 2037 N N . MET A 1 258 ? 33.394 24.486 -38.963 1.00 77.88 258 MET A N 1
ATOM 2038 C CA . MET A 1 258 ? 33.868 25.156 -40.178 1.00 77.88 258 MET A CA 1
ATOM 2039 C C . MET A 1 258 ? 35.199 25.884 -39.941 1.00 77.88 258 MET A C 1
ATOM 2041 O O . MET A 1 258 ? 36.136 25.732 -40.723 1.00 77.88 258 MET A O 1
ATOM 2045 N N . ASN A 1 259 ? 35.316 26.612 -38.826 1.00 81.12 259 ASN A N 1
ATOM 2046 C CA . ASN A 1 259 ? 36.550 27.309 -38.457 1.00 81.12 259 ASN A CA 1
ATOM 2047 C C . ASN A 1 259 ? 37.694 26.333 -38.144 1.00 81.12 259 ASN A C 1
ATOM 2049 O O . ASN A 1 259 ? 38.833 26.571 -38.548 1.00 81.12 259 ASN A O 1
ATOM 2053 N N . LEU A 1 260 ? 37.394 25.209 -37.482 1.00 82.81 260 LEU A N 1
ATOM 2054 C CA . LEU A 1 260 ? 38.374 24.151 -37.222 1.00 82.81 260 LEU A CA 1
ATOM 2055 C C . LEU A 1 260 ? 38.887 23.522 -38.530 1.00 82.81 260 LEU A C 1
ATOM 2057 O O . LEU A 1 260 ? 40.088 23.302 -38.687 1.00 82.81 260 LEU A O 1
ATOM 2061 N N . LEU A 1 261 ? 37.990 23.271 -39.488 1.00 84.88 261 LEU A N 1
ATOM 2062 C CA . LEU A 1 261 ? 38.330 22.715 -40.798 1.00 84.88 261 LEU A CA 1
ATOM 2063 C C . LEU A 1 261 ? 39.189 23.703 -41.600 1.00 84.88 261 LEU A C 1
ATOM 2065 O O . LEU A 1 261 ? 40.201 23.300 -42.172 1.00 84.88 261 LEU A O 1
ATOM 2069 N N . LEU A 1 262 ? 38.861 25.001 -41.565 1.00 82.75 262 LEU A N 1
ATOM 2070 C CA . LEU A 1 262 ? 39.662 26.055 -42.195 1.00 82.75 262 LEU A CA 1
ATOM 2071 C C . LEU A 1 262 ? 41.078 26.133 -41.609 1.00 82.75 262 LEU A C 1
ATOM 2073 O O . LEU A 1 262 ? 42.051 26.224 -42.358 1.00 82.75 262 LEU A O 1
ATOM 2077 N N . ALA A 1 263 ? 41.203 26.058 -40.280 1.00 88.12 263 ALA A N 1
ATOM 2078 C CA . ALA A 1 263 ? 42.494 26.069 -39.597 1.00 88.12 263 ALA A CA 1
ATOM 2079 C C . ALA A 1 263 ? 43.342 24.837 -39.959 1.00 88.12 263 ALA A C 1
ATOM 2081 O O . ALA A 1 263 ? 44.534 24.966 -40.245 1.00 88.12 263 ALA A O 1
ATOM 2082 N N . LEU A 1 264 ? 42.727 23.651 -40.021 1.00 91.19 264 LEU A N 1
ATOM 2083 C CA . LEU A 1 264 ? 43.402 22.417 -40.425 1.00 91.19 264 LEU A CA 1
ATOM 2084 C C . LEU A 1 264 ? 43.878 22.481 -41.885 1.00 91.19 264 LEU A C 1
ATOM 2086 O O . LEU A 1 264 ? 44.993 22.063 -42.200 1.00 91.19 264 LEU A O 1
ATOM 2090 N N . LEU A 1 265 ? 43.057 23.039 -42.774 1.00 91.75 265 LEU A N 1
ATOM 2091 C CA . LEU A 1 265 ? 43.376 23.197 -44.191 1.00 91.75 265 LEU A CA 1
ATOM 2092 C C . LEU A 1 265 ? 44.524 24.200 -44.385 1.00 91.75 265 LEU A C 1
ATOM 2094 O O . LEU A 1 265 ? 45.474 23.908 -45.111 1.00 91.75 265 LEU A O 1
ATOM 2098 N N . ALA A 1 266 ? 44.499 25.326 -43.666 1.00 92.75 266 ALA A N 1
ATOM 2099 C CA . ALA A 1 266 ? 45.577 26.316 -43.661 1.00 92.75 266 ALA A CA 1
ATOM 2100 C C . ALA A 1 266 ? 46.904 25.738 -43.134 1.00 92.75 266 ALA A C 1
ATOM 2102 O O . ALA A 1 266 ? 47.964 25.970 -43.726 1.00 92.75 266 ALA A O 1
ATOM 2103 N N . ALA A 1 267 ? 46.853 24.932 -42.068 1.00 92.38 267 ALA A N 1
ATOM 2104 C CA . ALA A 1 267 ? 48.022 24.235 -41.537 1.00 92.38 267 ALA A CA 1
ATOM 2105 C C . ALA A 1 267 ? 48.586 23.225 -42.550 1.00 92.38 267 ALA A C 1
ATOM 2107 O O . ALA A 1 267 ? 49.794 23.197 -42.800 1.00 92.38 267 ALA A O 1
ATOM 2108 N N . SER A 1 268 ? 47.710 22.444 -43.187 1.00 92.50 268 SER A N 1
ATOM 2109 C CA . SER A 1 268 ? 48.090 21.448 -44.193 1.00 92.50 268 SER A CA 1
ATOM 2110 C C . SER A 1 268 ? 48.713 22.094 -45.438 1.00 92.50 268 SER A C 1
ATOM 2112 O O . SER A 1 268 ? 49.756 21.645 -45.916 1.00 92.50 268 SER A O 1
ATOM 2114 N N . LEU A 1 269 ? 48.143 23.208 -45.914 1.00 94.56 269 LEU A N 1
ATOM 2115 C CA . LEU A 1 269 ? 48.684 24.008 -47.020 1.00 94.56 269 LEU A CA 1
ATOM 2116 C C . LEU A 1 269 ? 50.070 24.566 -46.701 1.00 94.56 269 LEU A C 1
ATOM 2118 O O . LEU A 1 269 ? 50.995 24.404 -47.496 1.00 94.56 269 LEU A O 1
ATOM 2122 N N . THR A 1 270 ? 50.225 25.183 -45.529 1.00 94.81 270 THR A N 1
ATOM 2123 C CA . THR A 1 270 ? 51.502 25.763 -45.090 1.00 94.81 270 THR A CA 1
ATOM 2124 C C . THR A 1 270 ? 52.591 24.694 -45.015 1.00 94.81 270 THR A C 1
ATOM 2126 O O . THR A 1 270 ? 53.685 24.866 -45.558 1.00 94.81 270 THR A O 1
ATOM 2129 N N . TYR A 1 271 ? 52.281 23.549 -44.404 1.00 94.81 271 TYR A N 1
ATOM 2130 C CA . TYR A 1 271 ? 53.207 22.424 -44.319 1.00 94.81 271 TYR A CA 1
ATOM 2131 C C . TYR A 1 271 ? 53.550 21.848 -45.704 1.00 94.81 271 TYR A C 1
ATOM 2133 O O . TYR A 1 271 ? 54.715 21.561 -45.995 1.00 94.81 271 TYR A O 1
ATOM 2141 N N . GLY A 1 272 ? 52.552 21.723 -46.583 1.00 94.00 272 GLY A N 1
ATOM 2142 C CA . GLY A 1 272 ? 52.725 21.269 -47.960 1.00 94.00 272 GLY A CA 1
ATOM 2143 C C . GLY A 1 272 ? 53.657 22.175 -48.766 1.00 94.00 272 GLY A C 1
ATOM 2144 O O . GLY A 1 272 ? 54.611 21.679 -49.371 1.00 94.00 272 GLY A O 1
ATOM 2145 N N . LEU A 1 273 ? 53.442 23.495 -48.722 1.00 93.25 273 LEU A N 1
ATOM 2146 C CA . LEU A 1 273 ? 54.306 24.473 -49.391 1.00 93.25 273 LEU A CA 1
ATOM 2147 C C . LEU A 1 273 ? 55.747 24.379 -48.889 1.00 93.25 273 LEU A C 1
ATOM 2149 O O . LEU A 1 273 ? 56.674 24.288 -49.696 1.00 93.25 273 LEU A O 1
ATOM 2153 N N . MET A 1 274 ? 55.934 24.334 -47.567 1.00 93.50 274 MET A N 1
ATOM 2154 C CA . MET A 1 274 ? 57.265 24.241 -46.968 1.00 93.50 274 MET A CA 1
ATOM 2155 C C . MET A 1 274 ? 57.997 22.972 -47.426 1.00 93.50 274 MET A C 1
ATOM 2157 O O . MET A 1 274 ? 59.188 23.000 -47.746 1.00 93.50 274 MET A O 1
ATOM 2161 N N . ARG A 1 275 ? 57.274 21.851 -47.542 1.00 91.50 275 ARG A N 1
ATOM 2162 C CA . ARG A 1 275 ? 57.824 20.583 -48.034 1.00 91.50 275 ARG A CA 1
ATOM 2163 C C . ARG A 1 275 ? 58.193 20.635 -49.519 1.00 91.50 275 ARG A C 1
ATOM 2165 O O . ARG A 1 275 ? 59.215 20.065 -49.901 1.00 91.50 275 ARG A O 1
ATOM 2172 N N . ILE A 1 276 ? 57.390 21.300 -50.351 1.00 91.06 276 ILE A N 1
ATOM 2173 C CA . ILE A 1 276 ? 57.660 21.461 -51.789 1.00 91.06 276 ILE A CA 1
ATOM 2174 C C . ILE A 1 276 ? 58.901 22.332 -52.005 1.00 91.06 276 ILE A C 1
ATOM 2176 O O . ILE A 1 276 ? 59.793 21.929 -52.751 1.00 91.06 276 ILE A O 1
ATOM 2180 N N . ILE A 1 277 ? 58.999 23.468 -51.308 1.00 91.62 277 ILE A N 1
ATOM 2181 C CA . ILE A 1 277 ? 60.150 24.380 -51.394 1.00 91.62 277 ILE A CA 1
ATOM 2182 C C . ILE A 1 277 ? 61.434 23.666 -50.970 1.00 91.62 277 ILE A C 1
ATOM 2184 O O . ILE A 1 277 ? 62.419 23.706 -51.703 1.00 91.62 277 IL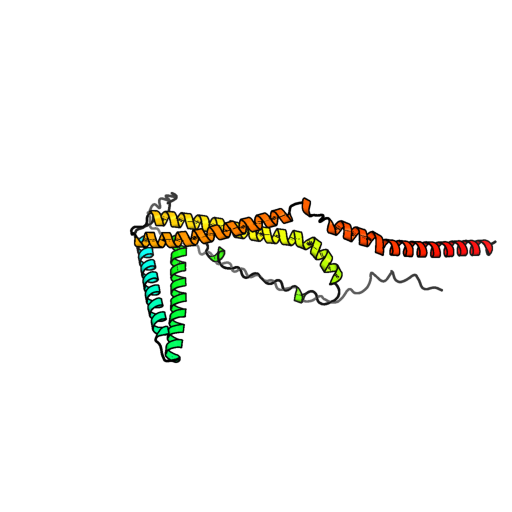E A O 1
ATOM 2188 N N . ASN A 1 278 ? 61.412 22.933 -49.852 1.00 89.19 278 ASN A N 1
ATOM 2189 C CA . ASN A 1 278 ? 62.566 22.152 -49.407 1.00 89.19 278 ASN A CA 1
ATOM 2190 C C . ASN A 1 278 ? 62.986 21.107 -50.460 1.00 89.19 278 ASN A C 1
ATOM 2192 O O . ASN A 1 278 ? 64.161 20.971 -50.793 1.00 89.19 278 ASN A O 1
ATOM 2196 N N . LYS A 1 279 ? 62.020 20.412 -51.072 1.00 86.25 279 LYS A N 1
ATOM 2197 C CA . LYS A 1 279 ? 62.299 19.422 -52.121 1.00 86.25 279 LYS A CA 1
ATOM 2198 C C . LYS A 1 279 ? 62.904 20.052 -53.385 1.00 86.25 279 LYS A C 1
ATOM 2200 O O . LYS A 1 279 ? 63.743 19.421 -54.027 1.00 86.25 279 LYS A O 1
ATOM 2205 N N . ILE A 1 280 ? 62.487 21.268 -53.743 1.00 88.12 280 ILE A N 1
ATOM 2206 C CA . ILE A 1 280 ? 63.048 22.036 -54.867 1.00 88.12 280 ILE A CA 1
ATOM 2207 C C . ILE A 1 280 ? 64.461 22.526 -54.532 1.00 88.12 280 ILE A C 1
ATOM 2209 O O . ILE A 1 280 ? 65.363 22.344 -55.344 1.00 88.12 280 ILE A O 1
ATOM 2213 N N . TYR A 1 281 ? 64.670 23.067 -53.330 1.00 89.00 281 TYR A N 1
ATOM 2214 C CA . TYR A 1 281 ? 65.972 23.539 -52.858 1.00 89.00 281 TYR A CA 1
ATOM 2215 C C . TYR A 1 281 ? 67.016 22.417 -52.855 1.00 89.00 281 TYR A C 1
ATOM 2217 O O . TYR A 1 281 ? 68.084 22.562 -53.447 1.00 89.00 281 TYR A O 1
ATOM 2225 N N . VAL A 1 282 ? 66.670 21.253 -52.295 1.00 87.62 282 VAL A N 1
ATOM 2226 C CA . VAL A 1 282 ? 67.546 20.072 -52.317 1.00 87.62 282 VAL A CA 1
ATOM 2227 C C . VAL A 1 282 ? 67.836 19.636 -53.757 1.00 87.62 282 VAL A C 1
ATOM 2229 O O . VAL A 1 282 ? 68.985 19.366 -54.090 1.00 87.62 282 VAL A O 1
ATOM 2232 N N . ARG A 1 283 ? 66.846 19.619 -54.660 1.00 80.00 283 ARG A N 1
ATOM 2233 C CA . ARG A 1 283 ? 67.088 19.254 -56.070 1.00 80.00 283 ARG A CA 1
ATOM 2234 C C . ARG A 1 283 ? 67.987 20.230 -56.827 1.00 80.00 283 ARG A C 1
ATOM 2236 O O . ARG A 1 283 ? 68.695 19.778 -57.717 1.00 80.00 283 ARG A O 1
ATOM 2243 N N . LEU A 1 284 ? 67.930 21.524 -56.518 1.00 79.38 284 LEU A N 1
ATOM 2244 C CA . LEU A 1 284 ? 68.729 22.551 -57.194 1.00 79.38 284 LEU A CA 1
ATOM 2245 C C . LEU A 1 284 ? 70.179 22.600 -56.704 1.00 79.38 284 LEU A C 1
ATOM 2247 O O . LEU A 1 284 ? 71.047 22.965 -57.479 1.00 79.38 284 LEU A O 1
ATOM 2251 N N . ILE A 1 285 ? 70.442 22.225 -55.450 1.00 78.81 285 ILE A N 1
ATOM 2252 C CA . ILE A 1 285 ? 71.801 22.186 -54.879 1.00 78.81 285 ILE A CA 1
ATOM 2253 C C . ILE A 1 285 ? 72.516 20.853 -55.116 1.00 78.81 285 ILE A C 1
ATOM 2255 O O . ILE A 1 285 ? 73.740 20.798 -55.079 1.00 78.81 285 ILE A O 1
ATOM 2259 N N . THR A 1 286 ? 71.774 19.773 -55.374 1.00 64.12 286 THR A N 1
ATOM 2260 C CA . THR A 1 286 ? 72.358 18.444 -55.641 1.00 64.12 286 THR A CA 1
ATOM 2261 C C . THR A 1 286 ? 72.549 18.167 -57.143 1.00 64.12 286 THR A C 1
ATOM 2263 O O . THR A 1 286 ? 72.604 17.007 -57.552 1.00 64.12 286 THR A O 1
ATOM 2266 N N . ARG A 1 287 ? 72.605 19.212 -57.977 1.00 49.53 287 ARG A N 1
ATOM 2267 C CA . ARG A 1 287 ? 72.859 19.146 -59.421 1.00 49.53 287 ARG A CA 1
ATOM 2268 C C . ARG A 1 287 ? 73.951 20.135 -59.793 1.00 49.53 287 ARG A C 1
ATOM 2270 O O . ARG A 1 287 ? 74.734 19.781 -60.696 1.00 49.53 287 ARG A O 1
#

Solvent-accessible surface area (backbone atoms only — not comparable to full-atom values): 17696 Å² total; per-residue (Å²): 134,90,88,90,80,89,88,86,79,90,77,90,80,89,84,86,90,87,84,90,81,89,90,85,88,87,80,85,78,78,82,79,84,78,86,82,80,87,87,84,83,88,84,82,88,78,88,79,76,85,76,88,66,92,70,74,85,74,84,46,75,64,59,52,52,52,51,51,53,51,51,50,51,48,53,49,53,52,52,52,47,53,52,48,55,54,47,45,76,67,51,89,47,74,68,59,34,52,52,45,51,52,54,45,53,53,49,50,54,51,46,52,52,51,49,49,54,50,50,35,61,47,25,71,62,52,73,63,72,73,73,51,86,76,78,75,80,80,82,68,66,80,82,74,72,79,83,90,55,72,79,63,51,56,59,55,40,63,70,48,45,58,63,51,50,49,52,52,46,50,55,51,43,53,52,45,51,53,43,43,54,46,41,50,50,24,50,52,38,35,51,57,50,41,74,67,44,92,44,72,67,57,30,47,54,38,49,56,50,44,54,54,49,49,54,52,41,52,50,42,52,52,52,47,52,52,46,51,52,52,46,50,63,75,64,45,69,89,62,76,68,48,75,65,56,61,54,52,52,50,50,50,50,63,56,59,47,47,54,52,50,51,52,53,50,52,52,52,50,54,52,48,52,54,52,51,51,50,55,50,52,54,56,67,72,75,106

Nearest PDB structures (foldseek):
  6ixf-assembly1_A  TM=4.667E-01  e=1.629E+00  Homo sapiens
  3na7-assembly1_A  TM=5.433E-01  e=4.779E+00  Helicobacter pylori NCTC 11638
  4wpe-assembly1_A-2  TM=3.644E-01  e=1.915E+00  Saccharomyces cerevisiae S288C
  5nnv-assembly1_A  TM=2.340E-01  e=7.350E+00  Bacillus subtilis subsp. subtilis str. 168